Protein AF-A0AB37H131-F1 (afdb_monomer_lite)

Organism: NCBI:txid70255

Sequence (202 aa):
MSELIAALVGAVLALIGTIIGIKMQFKKQDEDREKEYHNDLVSMIDIMVFKASKVRNNQLDFNNANLSKEDTINIYQEIEGDYLALDQQLQTLIVMMSHHSDKSNSDIQKLLSSYQPLEYRYNKFKVAHKIYRQQFDEKDFDKNAIAFSKRKFDEAVHRFIYNIKDFSKERYNHDIYEPKLNALVDKEDAKKYRDYSKVYSG

Secondary structure (DSSP, 8-state):
-HHHHHHHHHHHHHHHHHHHHHHHHHHHHHHHHHHHHHHHHHHHHHHHHHHHHHHHHS---HHHHHH-HHHHHHHHHHHHHHHHHHHHHHHHHHHHHHHH-TTHHHHHHHHHHHHHHHHHHHHHHHHHHHHHHHHTTSTT--THHHHHHHHHHHHHHHHHHHHHHHHHHHHH--------PPPPPPGGGHHHHHHHHHHT--

Foldseek 3Di:
DVVVVVVVVVVVVVVVVVVVVVVVVVVVVVVVVLVVLLVVLQVLLQVLLVLLQQLQQQDDALCCLQPDLVVNVVSLVSSVVSVVVSVVSLVVSLVSLVVRDPCSVVLNVLLVVLCVLLVVLNVVLVVQNVCSNVCVPPLPDLSCSNLVSSLSNSVSSVSSSVSSQVSCCVPSVDRHDDDDHDDRHDPVVSVVVVVVSVVVVD

Radius of gyration: 28.02 Å; chains: 1; bounding box: 72×24×97 Å

Structure (mmCIF, N/CA/C/O backbone):
data_AF-A0AB37H131-F1
#
_entry.id   AF-A0AB37H131-F1
#
loop_
_atom_site.group_PDB
_atom_site.id
_atom_site.type_symbol
_atom_site.label_atom_id
_atom_site.label_alt_id
_atom_site.label_comp_id
_atom_site.label_asym_id
_atom_s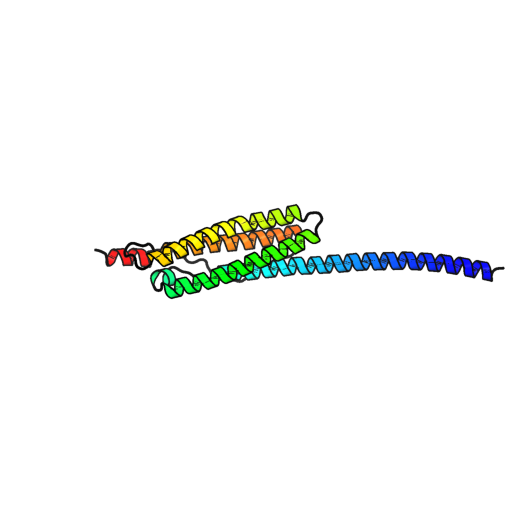ite.label_entity_id
_atom_site.label_seq_id
_atom_site.pdbx_PDB_ins_code
_atom_site.Cartn_x
_atom_site.Cartn_y
_atom_site.Cartn_z
_atom_site.occupancy
_atom_site.B_iso_or_equiv
_atom_site.auth_seq_id
_atom_site.auth_comp_id
_atom_site.auth_asym_id
_atom_site.auth_atom_id
_atom_site.pdbx_PDB_model_num
ATOM 1 N N . MET A 1 1 ? 47.476 5.866 -63.291 1.00 56.34 1 MET A N 1
ATOM 2 C CA . MET A 1 1 ? 46.080 5.364 -63.349 1.00 56.34 1 MET A CA 1
ATOM 3 C C . MET A 1 1 ? 45.704 4.471 -62.163 1.00 56.34 1 MET A C 1
ATOM 5 O O . MET A 1 1 ? 44.554 4.546 -61.756 1.00 56.34 1 MET A O 1
ATOM 9 N N . SER A 1 2 ? 46.613 3.682 -61.564 1.00 57.97 2 SER A N 1
ATOM 10 C CA . SER A 1 2 ? 46.273 2.859 -60.383 1.00 57.97 2 SER A CA 1
ATOM 11 C C . SER A 1 2 ? 46.010 3.669 -59.103 1.00 57.97 2 SER A C 1
ATOM 13 O O . SER A 1 2 ? 45.147 3.281 -58.327 1.00 57.97 2 SER A O 1
ATOM 15 N N . GLU A 1 3 ? 46.666 4.819 -58.910 1.00 55.12 3 GLU A N 1
ATOM 16 C CA . GLU A 1 3 ? 46.459 5.688 -57.734 1.00 55.12 3 GLU A CA 1
ATOM 17 C C . GLU A 1 3 ? 45.057 6.319 -57.685 1.00 55.12 3 GLU A C 1
ATOM 19 O O . GLU A 1 3 ? 44.440 6.369 -56.626 1.00 55.12 3 GLU A O 1
ATOM 24 N N . LEU A 1 4 ? 44.505 6.725 -58.837 1.00 58.81 4 LEU A N 1
ATOM 25 C CA . LEU A 1 4 ? 43.145 7.273 -58.937 1.00 58.81 4 LEU A CA 1
ATOM 26 C C . LEU A 1 4 ? 42.082 6.202 -58.629 1.00 58.81 4 LEU A C 1
ATOM 28 O O . LEU A 1 4 ? 41.102 6.473 -57.940 1.00 58.81 4 LEU A O 1
ATOM 32 N N . ILE A 1 5 ? 42.296 4.970 -59.107 1.00 58.50 5 ILE A N 1
ATOM 33 C CA . ILE A 1 5 ? 41.405 3.829 -58.852 1.00 58.50 5 ILE A CA 1
ATOM 34 C C . ILE A 1 5 ? 41.484 3.414 -57.376 1.00 58.50 5 ILE A C 1
ATOM 36 O O . ILE A 1 5 ? 40.450 3.186 -56.754 1.00 58.50 5 ILE A O 1
ATOM 40 N N . ALA A 1 6 ? 42.681 3.382 -56.785 1.00 63.25 6 ALA A N 1
ATOM 41 C CA . ALA A 1 6 ? 42.865 3.080 -55.367 1.00 63.25 6 ALA A CA 1
ATOM 42 C C . ALA A 1 6 ? 42.231 4.145 -54.454 1.00 63.25 6 ALA A C 1
ATOM 44 O O . ALA A 1 6 ? 41.584 3.791 -53.470 1.00 63.25 6 ALA A O 1
ATOM 45 N N . ALA A 1 7 ? 42.345 5.431 -54.802 1.00 62.84 7 ALA A N 1
ATOM 46 C CA . ALA A 1 7 ? 41.701 6.523 -54.072 1.00 62.84 7 ALA A CA 1
ATOM 47 C C . ALA A 1 7 ? 40.163 6.444 -54.137 1.00 62.84 7 ALA A C 1
ATOM 49 O O . ALA A 1 7 ? 39.493 6.629 -53.122 1.00 62.84 7 ALA A O 1
ATOM 50 N N . LEU A 1 8 ? 39.599 6.103 -55.302 1.00 52.19 8 LEU A N 1
ATOM 51 C CA . LEU A 1 8 ? 38.155 5.898 -55.471 1.00 52.19 8 LEU A CA 1
ATOM 52 C C . LEU A 1 8 ? 37.647 4.677 -54.688 1.00 52.19 8 LEU A C 1
ATOM 54 O O . LEU A 1 8 ? 36.622 4.764 -54.014 1.00 52.19 8 LEU A O 1
ATOM 58 N N . VAL A 1 9 ? 38.375 3.557 -54.716 1.00 64.81 9 VAL A N 1
ATOM 59 C CA . VAL A 1 9 ? 38.029 2.348 -53.947 1.00 64.81 9 VAL A CA 1
ATOM 60 C C . VAL A 1 9 ? 38.145 2.600 -52.439 1.00 64.81 9 VAL A C 1
ATOM 62 O O . VAL A 1 9 ? 37.260 2.202 -51.683 1.00 64.81 9 VAL A O 1
ATOM 65 N N . GLY A 1 10 ? 39.179 3.321 -51.997 1.00 60.88 10 GLY A N 1
ATOM 66 C CA . GLY A 1 10 ? 39.349 3.726 -50.601 1.00 60.88 10 GLY A CA 1
ATOM 67 C C . GLY A 1 10 ? 38.224 4.640 -50.105 1.00 60.88 10 GLY A C 1
ATOM 68 O O . GLY A 1 10 ? 37.707 4.427 -49.010 1.00 60.88 10 GLY A O 1
ATOM 69 N N . ALA A 1 11 ? 37.781 5.598 -50.927 1.00 60.03 11 ALA A N 1
ATOM 70 C CA . ALA A 1 11 ? 36.659 6.480 -50.603 1.00 60.03 11 ALA A CA 1
ATOM 71 C C . ALA A 1 11 ? 35.326 5.718 -50.485 1.00 60.03 11 ALA A C 1
ATOM 73 O O . ALA A 1 11 ? 34.558 5.956 -49.552 1.00 60.03 11 ALA A O 1
ATOM 74 N N . VAL A 1 12 ? 35.066 4.760 -51.382 1.00 60.53 12 VAL A N 1
ATOM 75 C CA . VAL A 1 12 ? 33.858 3.916 -51.332 1.00 60.53 12 VAL A CA 1
ATOM 76 C C . VAL A 1 12 ? 33.865 3.003 -50.100 1.00 60.53 12 VAL A C 1
ATOM 78 O O . VAL A 1 12 ? 32.855 2.910 -49.404 1.00 60.53 12 VAL A O 1
ATOM 81 N N . LEU A 1 13 ? 34.998 2.372 -49.777 1.00 61.28 13 LEU A N 1
ATOM 82 C CA . LEU A 1 13 ? 35.127 1.527 -48.583 1.00 61.28 13 LEU A CA 1
ATOM 83 C C . LEU A 1 13 ? 35.010 2.333 -47.282 1.00 61.28 13 LEU A C 1
ATOM 85 O O . LEU A 1 13 ? 34.362 1.871 -46.342 1.00 61.28 13 LEU A O 1
ATOM 89 N N . ALA A 1 14 ? 35.572 3.545 -47.237 1.00 66.25 14 ALA A N 1
ATOM 90 C CA . ALA A 1 14 ? 35.425 4.448 -46.098 1.00 66.25 14 ALA A CA 1
ATOM 91 C C . ALA A 1 14 ? 33.953 4.828 -45.872 1.00 66.25 14 ALA A C 1
ATOM 93 O O . ALA A 1 14 ? 33.465 4.709 -44.752 1.00 66.25 14 ALA A O 1
ATOM 94 N N . LEU A 1 15 ? 33.216 5.183 -46.931 1.00 61.88 15 LEU A N 1
ATOM 95 C CA . LEU A 1 15 ? 31.784 5.498 -46.848 1.00 61.88 15 LEU A CA 1
ATOM 96 C C . LEU A 1 15 ? 30.949 4.309 -46.352 1.00 61.88 15 LEU A C 1
ATOM 98 O O . LEU A 1 15 ? 30.087 4.481 -45.489 1.00 61.88 15 LEU A O 1
ATOM 102 N N . ILE A 1 16 ? 31.220 3.098 -46.848 1.00 67.38 16 ILE A N 1
ATOM 103 C CA . ILE A 1 16 ? 30.546 1.875 -46.385 1.00 67.38 16 ILE A CA 1
ATOM 104 C C . ILE A 1 16 ? 30.843 1.629 -44.899 1.00 67.38 16 ILE A C 1
ATOM 106 O O . ILE A 1 16 ? 29.918 1.379 -44.123 1.00 67.38 16 ILE A O 1
ATOM 110 N N . GLY A 1 17 ? 32.106 1.759 -44.483 1.00 64.56 17 GLY A N 1
ATOM 111 C CA . GLY A 1 17 ? 32.516 1.634 -43.083 1.00 64.56 17 GLY A CA 1
ATOM 112 C C . GLY A 1 17 ? 31.836 2.660 -42.174 1.00 64.56 17 GLY A C 1
ATOM 113 O O . GLY A 1 17 ? 31.349 2.302 -41.103 1.00 64.56 17 GLY A O 1
ATOM 114 N N . THR A 1 18 ? 31.718 3.912 -42.621 1.00 70.81 18 THR A N 1
ATOM 115 C CA . THR A 1 18 ? 31.014 4.974 -41.889 1.00 70.81 18 THR A CA 1
ATOM 116 C C . THR A 1 18 ? 29.522 4.676 -41.746 1.00 70.81 18 THR A C 1
ATOM 118 O O . THR A 1 18 ? 28.993 4.793 -40.644 1.00 70.81 18 THR A O 1
ATOM 121 N N . ILE A 1 19 ? 28.834 4.231 -42.804 1.00 69.56 19 ILE A N 1
ATOM 122 C CA . ILE A 1 19 ? 27.401 3.889 -42.734 1.00 69.56 19 ILE A CA 1
ATOM 123 C C . ILE A 1 19 ? 27.159 2.714 -41.774 1.00 69.56 19 ILE A C 1
ATOM 125 O O . ILE A 1 19 ? 26.214 2.749 -40.983 1.00 69.56 19 ILE A O 1
ATOM 129 N N . ILE A 1 20 ? 28.009 1.682 -41.814 1.00 70.88 20 ILE A N 1
ATOM 130 C CA . ILE A 1 20 ? 27.926 0.538 -40.893 1.00 70.88 20 ILE A CA 1
ATOM 131 C C . ILE A 1 20 ? 28.199 0.990 -39.454 1.00 70.88 20 ILE A C 1
ATOM 133 O O . ILE A 1 20 ? 27.430 0.647 -38.559 1.00 70.88 20 ILE A O 1
ATOM 137 N N . GLY A 1 21 ? 29.238 1.801 -39.236 1.00 68.31 21 GLY A N 1
ATOM 138 C CA . GLY A 1 21 ? 29.583 2.345 -37.922 1.00 68.31 21 GLY A CA 1
ATOM 139 C C . GLY A 1 21 ? 28.462 3.191 -37.319 1.00 68.31 21 GLY A C 1
ATOM 140 O O . GLY A 1 21 ? 28.112 2.993 -36.159 1.00 68.31 21 GLY A O 1
ATOM 141 N N . ILE A 1 22 ? 27.833 4.056 -38.119 1.00 73.81 22 ILE A N 1
ATOM 142 C CA . ILE A 1 22 ? 26.670 4.858 -37.715 1.00 73.81 22 ILE A CA 1
ATOM 143 C C . ILE A 1 22 ? 25.494 3.950 -37.329 1.00 73.81 22 ILE A C 1
ATOM 145 O O . ILE A 1 22 ? 24.898 4.132 -36.271 1.00 73.81 22 ILE A O 1
ATOM 149 N N . LYS A 1 23 ? 25.180 2.924 -38.132 1.00 71.88 23 LYS A N 1
ATOM 150 C CA . LYS A 1 23 ? 24.119 1.956 -37.797 1.00 71.88 23 LYS A CA 1
ATOM 151 C C . LYS A 1 23 ? 24.414 1.183 -36.512 1.00 71.88 23 LYS A C 1
ATOM 153 O O . LYS A 1 23 ? 23.504 0.959 -35.723 1.00 71.88 23 LYS A O 1
ATOM 158 N N . MET A 1 24 ? 25.665 0.778 -36.297 1.00 74.31 24 MET A N 1
ATOM 159 C CA . MET A 1 24 ? 26.082 0.107 -35.062 1.00 74.31 24 MET A CA 1
ATOM 160 C C . MET A 1 24 ? 25.991 1.038 -33.852 1.00 74.31 24 MET A C 1
ATOM 162 O O . MET A 1 24 ? 25.569 0.594 -32.789 1.00 74.31 24 MET A O 1
ATOM 166 N N . GLN A 1 25 ? 26.349 2.315 -34.007 1.00 69.88 25 GLN A N 1
ATOM 167 C CA . GLN A 1 25 ? 26.197 3.319 -32.955 1.00 69.88 25 GLN A CA 1
ATOM 168 C C . GLN A 1 25 ? 24.728 3.558 -32.608 1.00 69.88 25 GLN A C 1
ATOM 170 O O . GLN A 1 25 ? 24.404 3.535 -31.427 1.00 69.88 25 GLN A O 1
ATOM 175 N N . PHE A 1 26 ? 23.845 3.709 -33.601 1.00 74.50 26 PHE A N 1
ATOM 176 C CA . PHE A 1 26 ? 22.405 3.834 -33.356 1.00 74.50 26 PHE A CA 1
ATOM 177 C C . PHE A 1 26 ? 21.839 2.594 -32.669 1.00 74.50 26 PHE A C 1
ATOM 179 O O . PHE A 1 26 ? 21.202 2.716 -31.633 1.00 74.50 26 PHE A O 1
ATOM 186 N N . LYS A 1 27 ? 22.170 1.396 -33.164 1.00 79.06 27 LYS A N 1
ATOM 187 C CA . LYS A 1 27 ? 21.736 0.144 -32.536 1.00 79.06 27 LYS A CA 1
ATOM 188 C C . LYS A 1 27 ? 22.206 0.039 -31.082 1.00 79.06 27 LYS A C 1
ATOM 190 O O . LYS A 1 27 ? 21.433 -0.353 -30.220 1.00 79.06 27 LYS A O 1
ATOM 195 N N . LYS A 1 28 ? 23.462 0.400 -30.802 1.00 81.44 28 LYS A N 1
ATOM 196 C CA . LYS A 1 28 ? 23.996 0.401 -29.437 1.00 81.44 28 LYS A CA 1
ATOM 197 C C . LYS A 1 28 ? 23.291 1.435 -28.554 1.00 81.44 28 LYS A C 1
ATOM 199 O O . LYS A 1 28 ? 22.981 1.125 -27.414 1.00 81.44 28 LYS A O 1
ATOM 204 N N . GLN A 1 29 ? 23.031 2.635 -29.072 1.00 76.19 29 GLN A N 1
ATOM 205 C CA . GLN A 1 29 ? 22.281 3.662 -28.346 1.00 76.19 29 GLN A CA 1
ATOM 206 C C . GLN A 1 29 ? 20.861 3.199 -28.019 1.00 76.19 29 GLN A C 1
ATOM 208 O O . GLN A 1 29 ? 20.419 3.400 -26.894 1.00 76.19 29 GLN A O 1
ATOM 213 N N . ASP A 1 30 ? 20.177 2.549 -28.959 1.00 79.62 30 ASP A N 1
ATOM 214 C CA . ASP A 1 30 ? 18.841 1.996 -28.734 1.00 79.62 30 ASP A CA 1
ATOM 215 C C . ASP A 1 30 ? 18.874 0.879 -27.676 1.00 79.62 30 ASP A C 1
ATOM 217 O O . ASP A 1 30 ? 18.077 0.898 -26.742 1.00 79.62 30 ASP A O 1
ATOM 221 N N . GLU A 1 31 ? 19.845 -0.040 -27.750 1.00 82.88 31 GLU A N 1
ATOM 222 C CA . GLU A 1 31 ? 20.033 -1.107 -26.753 1.00 82.88 31 GLU A CA 1
ATOM 223 C C . GLU A 1 31 ? 20.361 -0.568 -25.349 1.00 82.88 31 GLU A C 1
ATOM 225 O O . GLU A 1 31 ? 19.843 -1.074 -24.351 1.00 82.88 31 GLU A O 1
ATOM 230 N N . ASP A 1 32 ? 21.237 0.434 -25.250 1.00 82.19 32 ASP A N 1
ATOM 231 C CA . ASP A 1 32 ? 21.605 1.057 -23.975 1.00 82.19 32 ASP A CA 1
ATOM 232 C C . ASP A 1 32 ? 20.394 1.794 -23.375 1.00 82.19 32 ASP A C 1
ATOM 234 O O . ASP A 1 32 ? 20.118 1.672 -22.180 1.00 82.19 32 ASP A O 1
ATOM 238 N N . ARG A 1 33 ? 19.611 2.467 -24.223 1.00 82.00 33 ARG A N 1
ATOM 239 C CA . ARG A 1 33 ? 18.384 3.168 -23.842 1.00 82.00 33 ARG A CA 1
ATOM 240 C C . ARG A 1 33 ? 17.292 2.205 -23.358 1.00 82.00 33 ARG A C 1
ATOM 242 O O . ARG A 1 33 ? 16.659 2.467 -22.339 1.00 82.00 33 ARG A O 1
ATOM 249 N N . GLU A 1 34 ? 17.084 1.076 -24.036 1.00 83.06 34 GLU A N 1
ATOM 250 C CA . GLU A 1 34 ? 16.138 0.038 -23.595 1.00 83.06 34 GLU A CA 1
ATOM 251 C C . GLU A 1 34 ? 16.517 -0.555 -22.230 1.00 83.06 34 GLU A C 1
ATOM 253 O O . GLU A 1 34 ? 15.643 -0.779 -21.388 1.00 83.06 34 GLU A O 1
ATOM 258 N N . LYS A 1 35 ? 17.813 -0.780 -21.981 1.00 84.94 35 LYS A N 1
ATOM 259 C CA . LYS A 1 35 ? 18.304 -1.269 -20.683 1.00 84.94 35 LYS A CA 1
ATOM 260 C C . LYS A 1 35 ? 18.098 -0.258 -19.565 1.00 84.94 35 LYS A C 1
ATOM 262 O O . LYS A 1 35 ? 17.688 -0.649 -18.476 1.00 84.94 35 LYS A O 1
ATOM 267 N N . GLU A 1 36 ? 18.386 1.016 -19.814 1.00 84.69 36 GLU A N 1
ATOM 268 C CA . GLU A 1 36 ? 18.166 2.085 -18.837 1.00 84.69 36 GLU A CA 1
ATOM 269 C C . GLU A 1 36 ? 16.686 2.160 -18.447 1.00 84.69 36 GLU A C 1
ATOM 271 O O . GLU A 1 36 ? 16.357 2.088 -17.265 1.00 84.69 36 GLU A O 1
ATOM 276 N N . TYR A 1 37 ? 15.782 2.129 -19.430 1.00 83.25 37 TYR A N 1
ATOM 277 C CA . TYR A 1 37 ? 14.343 2.102 -19.166 1.00 83.25 37 TYR A CA 1
ATOM 278 C C . TYR A 1 37 ? 13.881 0.875 -18.400 1.00 83.25 37 TYR A C 1
ATOM 280 O O . TYR A 1 37 ? 13.036 0.978 -17.509 1.00 83.25 37 TYR A O 1
ATOM 288 N N . HIS A 1 38 ? 14.411 -0.294 -18.750 1.00 86.94 38 HIS A N 1
ATOM 289 C CA . HIS A 1 38 ? 14.116 -1.509 -18.016 1.00 86.94 38 HIS A CA 1
ATOM 290 C C . HIS A 1 38 ? 14.500 -1.360 -16.539 1.00 86.94 38 HIS A C 1
ATOM 292 O O . HIS A 1 38 ? 13.670 -1.623 -15.670 1.00 86.94 38 HIS A O 1
ATOM 298 N N . ASN A 1 39 ? 15.716 -0.877 -16.267 1.00 87.81 39 ASN A N 1
ATOM 299 C CA . ASN A 1 39 ? 16.226 -0.665 -14.913 1.00 87.81 39 ASN A CA 1
ATOM 300 C C . ASN A 1 39 ? 15.394 0.362 -14.132 1.00 87.81 39 ASN A C 1
ATOM 302 O O . ASN A 1 39 ? 15.090 0.145 -12.957 1.00 87.81 39 ASN A O 1
ATOM 306 N N . ASP A 1 40 ? 14.980 1.448 -14.780 1.00 88.94 40 ASP A N 1
ATOM 307 C CA . ASP A 1 40 ? 14.135 2.464 -14.160 1.00 88.94 40 ASP A CA 1
ATOM 308 C C . ASP A 1 40 ? 12.757 1.907 -13.786 1.00 88.94 40 ASP A C 1
ATOM 310 O O . ASP A 1 40 ? 12.291 2.101 -12.661 1.00 88.94 40 ASP A O 1
ATOM 314 N N . LEU A 1 41 ? 12.118 1.159 -14.692 1.00 90.25 41 LEU A N 1
ATOM 315 C CA . LEU A 1 41 ? 10.806 0.556 -14.446 1.00 90.25 41 LEU A CA 1
ATOM 316 C C . LEU A 1 41 ? 10.846 -0.431 -13.278 1.00 90.25 41 LEU A C 1
ATOM 318 O O . LEU A 1 41 ? 9.992 -0.359 -12.390 1.00 90.25 41 LEU A O 1
ATOM 322 N N . VAL A 1 42 ? 11.828 -1.335 -13.247 1.00 92.75 42 VAL A N 1
ATOM 323 C CA . VAL A 1 42 ? 11.943 -2.318 -12.156 1.00 92.75 42 VAL A CA 1
ATOM 324 C C . VAL A 1 42 ? 12.280 -1.645 -10.823 1.00 92.75 42 VAL A C 1
ATOM 326 O O . VAL A 1 42 ? 11.670 -1.972 -9.805 1.00 92.75 42 VAL A O 1
ATOM 329 N N . SER A 1 43 ? 13.132 -0.614 -10.833 1.00 92.19 43 SER A N 1
ATOM 330 C CA . SER A 1 43 ? 13.429 0.213 -9.656 1.00 92.19 43 SER A CA 1
ATOM 331 C C . SER A 1 43 ? 12.178 0.925 -9.127 1.00 92.19 43 SER A C 1
ATOM 333 O O . SER A 1 43 ? 11.881 0.906 -7.930 1.00 92.19 43 SER A O 1
ATOM 335 N N . MET A 1 44 ? 11.368 1.504 -10.016 1.00 93.62 44 MET A N 1
ATOM 336 C CA . MET A 1 44 ? 10.117 2.160 -9.637 1.00 93.62 44 MET A CA 1
ATOM 337 C C . MET A 1 44 ? 9.070 1.186 -9.091 1.00 93.62 44 MET A C 1
ATOM 339 O O . MET A 1 44 ? 8.299 1.571 -8.203 1.00 93.62 44 MET A O 1
ATOM 343 N N . ILE A 1 45 ? 9.047 -0.054 -9.587 1.00 93.94 45 ILE A N 1
ATOM 344 C CA . ILE A 1 45 ? 8.222 -1.134 -9.037 1.00 93.94 45 ILE A CA 1
ATOM 345 C C . ILE A 1 45 ? 8.673 -1.471 -7.610 1.00 93.94 45 ILE A C 1
ATOM 347 O O . ILE A 1 45 ? 7.829 -1.533 -6.714 1.00 93.94 45 ILE A O 1
ATOM 351 N N . ASP A 1 46 ? 9.975 -1.601 -7.357 1.00 93.56 46 ASP A N 1
ATOM 352 C CA . ASP A 1 46 ? 10.496 -1.870 -6.010 1.00 93.56 46 ASP A CA 1
ATOM 353 C C . ASP A 1 46 ? 10.184 -0.730 -5.031 1.00 93.56 46 ASP A C 1
ATOM 355 O O . ASP A 1 46 ? 9.740 -0.971 -3.904 1.00 93.56 46 ASP A O 1
ATOM 359 N N . ILE A 1 47 ? 10.316 0.527 -5.469 1.00 94.50 47 ILE A N 1
ATOM 360 C CA . ILE A 1 47 ? 9.932 1.704 -4.673 1.00 94.50 47 ILE A CA 1
ATOM 361 C C . ILE A 1 47 ? 8.431 1.682 -4.350 1.00 94.50 47 ILE A C 1
ATOM 363 O O . ILE A 1 47 ? 8.029 2.021 -3.231 1.00 94.50 47 ILE A O 1
ATOM 367 N N . MET A 1 48 ? 7.586 1.278 -5.300 1.00 94.38 48 MET A N 1
ATOM 368 C CA . MET A 1 48 ? 6.144 1.140 -5.085 1.00 94.38 48 MET A CA 1
ATOM 369 C C . MET A 1 48 ? 5.837 0.063 -4.037 1.00 94.38 48 MET A C 1
ATOM 371 O O . MET A 1 48 ? 5.041 0.305 -3.127 1.00 94.38 48 MET A O 1
ATOM 375 N N . VAL A 1 49 ? 6.507 -1.090 -4.104 1.00 95.94 49 VAL A N 1
ATOM 376 C CA . VAL A 1 49 ? 6.376 -2.169 -3.110 1.00 95.94 49 VAL A CA 1
ATOM 377 C C . VAL A 1 49 ? 6.838 -1.702 -1.729 1.00 95.94 49 VAL A C 1
ATOM 379 O O . VAL A 1 49 ? 6.149 -1.933 -0.730 1.00 95.94 49 VAL A O 1
ATOM 382 N N . PHE A 1 50 ? 7.958 -0.983 -1.658 1.00 95.81 50 PHE A N 1
ATOM 383 C CA . PHE A 1 50 ? 8.450 -0.392 -0.418 1.00 95.81 50 PHE A CA 1
ATOM 384 C C . PHE A 1 50 ? 7.432 0.584 0.189 1.00 95.81 50 PHE A C 1
ATOM 386 O O . PHE A 1 50 ? 7.095 0.466 1.367 1.00 95.81 50 PHE A O 1
ATOM 393 N N . LYS A 1 51 ? 6.864 1.500 -0.602 1.00 95.56 51 LYS A N 1
ATOM 394 C CA . LYS A 1 51 ? 5.839 2.447 -0.125 1.00 95.56 51 LYS A CA 1
ATOM 395 C C . LYS A 1 51 ? 4.566 1.736 0.333 1.00 95.56 51 LYS A C 1
ATOM 397 O O . LYS A 1 51 ? 4.044 2.061 1.396 1.00 95.56 51 LYS A O 1
ATOM 402 N N . ALA A 1 52 ? 4.115 0.718 -0.398 1.00 95.75 52 ALA A N 1
ATOM 403 C CA . ALA A 1 52 ? 2.996 -0.120 0.026 1.00 95.75 52 ALA A CA 1
ATOM 404 C C . ALA A 1 52 ? 3.280 -0.798 1.376 1.00 95.75 52 ALA A C 1
ATOM 406 O O . ALA A 1 52 ? 2.412 -0.841 2.247 1.00 95.75 52 ALA A O 1
ATOM 407 N N . SER A 1 53 ? 4.513 -1.259 1.602 1.00 96.19 53 SER A N 1
ATOM 408 C CA . SER A 1 53 ? 4.900 -1.844 2.889 1.00 96.19 53 SER A CA 1
ATOM 409 C C . SER A 1 53 ? 4.795 -0.854 4.052 1.00 96.19 53 SER A C 1
ATOM 411 O O . SER A 1 53 ? 4.333 -1.243 5.124 1.00 96.19 53 SER A O 1
ATOM 413 N N . LYS A 1 54 ? 5.134 0.427 3.835 1.00 96.50 54 LYS A N 1
ATOM 414 C CA . LYS A 1 54 ? 4.998 1.477 4.856 1.00 96.50 54 LYS A CA 1
ATOM 415 C C . LYS A 1 54 ? 3.540 1.659 5.273 1.00 96.50 54 LYS A C 1
ATOM 417 O O . LYS A 1 54 ? 3.241 1.551 6.457 1.00 96.50 54 LYS A O 1
ATOM 422 N N . VAL A 1 55 ? 2.629 1.778 4.298 1.00 95.56 55 VAL A N 1
ATOM 423 C CA . VAL A 1 55 ? 1.174 1.865 4.539 1.00 95.56 55 VAL A CA 1
ATOM 424 C C . VAL A 1 55 ? 0.701 0.748 5.470 1.00 95.56 55 VAL A C 1
ATOM 426 O O . VAL A 1 55 ? -0.003 1.006 6.449 1.00 95.56 55 VAL A O 1
ATOM 429 N N . ARG A 1 56 ? 1.113 -0.495 5.187 1.00 92.81 56 ARG A N 1
ATOM 430 C CA . ARG A 1 56 ? 0.724 -1.666 5.982 1.00 92.81 56 ARG A CA 1
ATOM 431 C C . ARG A 1 56 ? 1.362 -1.683 7.371 1.00 92.81 56 ARG A C 1
ATOM 433 O O . ARG A 1 56 ? 0.701 -2.082 8.325 1.00 92.81 56 ARG A O 1
ATOM 440 N N . ASN A 1 57 ? 2.631 -1.300 7.484 1.00 95.12 57 ASN A N 1
ATOM 441 C CA . ASN A 1 57 ? 3.401 -1.449 8.718 1.00 95.12 57 ASN A CA 1
ATOM 442 C C . ASN A 1 57 ? 3.004 -0.457 9.822 1.00 95.12 57 ASN A C 1
ATOM 444 O O . ASN A 1 57 ? 3.345 -0.693 10.979 1.00 95.12 57 ASN A O 1
ATOM 448 N N . ASN A 1 58 ? 2.226 0.578 9.504 1.00 93.19 58 ASN A N 1
ATOM 449 C CA . ASN A 1 58 ? 1.578 1.422 10.505 1.00 93.19 58 ASN A CA 1
ATOM 450 C C . ASN A 1 58 ? 0.628 0.609 11.402 1.00 93.19 58 ASN A C 1
ATOM 452 O O . ASN A 1 58 ? -0.260 -0.105 10.912 1.00 93.19 58 ASN A O 1
ATOM 456 N N . GLN A 1 59 ? 0.785 0.751 12.718 1.00 88.50 59 GLN A N 1
ATOM 457 C CA . GLN A 1 59 ? 0.090 -0.063 13.713 1.00 88.50 59 GLN A CA 1
ATOM 458 C C . GLN A 1 59 ? -1.136 0.664 14.280 1.00 88.50 59 GLN A C 1
ATOM 460 O O . GLN A 1 59 ? -1.089 1.245 15.359 1.00 88.50 59 GLN A O 1
ATOM 465 N N . LEU A 1 60 ? -2.265 0.597 13.568 1.00 93.44 60 LEU A N 1
ATOM 466 C CA . LEU A 1 60 ? -3.580 0.943 14.124 1.00 93.44 60 LEU A CA 1
ATOM 467 C C . LEU A 1 60 ? -4.293 -0.350 14.535 1.00 93.44 60 LEU A C 1
ATOM 469 O O . LEU A 1 60 ? -4.758 -1.109 13.681 1.00 93.44 60 LEU A O 1
ATOM 473 N N . ASP A 1 61 ? -4.335 -0.605 15.840 1.00 93.44 61 ASP A N 1
ATOM 474 C CA . ASP A 1 61 ? -4.840 -1.830 16.453 1.00 93.44 61 ASP A CA 1
ATOM 475 C C . ASP A 1 61 ? -5.996 -1.546 17.425 1.00 93.44 61 ASP A C 1
ATOM 477 O O . ASP A 1 61 ? -6.446 -0.413 17.596 1.00 93.44 61 ASP A O 1
ATOM 481 N N . PHE A 1 62 ? -6.540 -2.596 18.041 1.00 94.19 62 PHE A N 1
ATOM 482 C CA . PHE A 1 62 ? -7.676 -2.447 18.949 1.00 94.19 62 PHE A CA 1
ATOM 483 C C . PHE A 1 62 ? -7.317 -1.694 20.236 1.00 94.19 62 PHE A C 1
ATOM 485 O O . PHE A 1 62 ? -8.205 -1.087 20.832 1.00 94.19 62 PHE A O 1
ATOM 492 N N . ASN A 1 63 ? -6.051 -1.684 20.667 1.00 91.75 63 ASN A N 1
ATOM 493 C CA . ASN A 1 63 ? -5.657 -0.953 21.866 1.00 91.75 63 ASN A CA 1
ATOM 494 C C . ASN A 1 63 ? -5.689 0.552 21.598 1.00 91.75 63 ASN A C 1
ATOM 496 O O . ASN A 1 63 ? -6.392 1.266 22.313 1.00 91.75 63 ASN A O 1
ATOM 500 N N . ASN A 1 64 ? -4.992 1.040 20.564 1.00 92.25 64 ASN A N 1
ATOM 501 C CA . ASN A 1 64 ? -4.996 2.481 20.283 1.00 92.25 64 ASN A CA 1
ATOM 502 C C . ASN A 1 64 ? -6.401 2.987 19.932 1.00 92.25 64 ASN A C 1
ATOM 504 O O . ASN A 1 64 ? -6.831 3.986 20.511 1.00 92.25 64 ASN A O 1
ATOM 508 N N . ALA A 1 65 ? -7.165 2.221 19.146 1.00 93.12 65 ALA A N 1
ATOM 509 C CA . ALA A 1 65 ? -8.547 2.552 18.806 1.00 93.12 65 ALA A CA 1
ATOM 510 C C . ALA A 1 65 ? -9.484 2.673 20.023 1.00 93.12 65 ALA A C 1
ATOM 512 O O . ALA A 1 65 ? -10.468 3.399 19.969 1.00 93.12 65 ALA A O 1
ATOM 513 N N . ASN A 1 66 ? -9.240 1.965 21.128 1.00 92.56 66 ASN A N 1
ATOM 514 C CA . ASN A 1 66 ? -10.122 2.043 22.300 1.00 92.56 66 ASN A CA 1
ATOM 515 C C . ASN A 1 66 ? -9.600 2.978 23.396 1.00 92.56 66 ASN A C 1
ATOM 517 O O . ASN A 1 66 ? -10.405 3.519 24.155 1.00 92.56 66 ASN A O 1
ATOM 521 N N . LEU A 1 67 ? -8.280 3.147 23.502 1.00 88.44 67 LEU A N 1
ATOM 522 C CA . LEU A 1 67 ? -7.645 3.851 24.616 1.00 88.44 67 LEU A CA 1
ATOM 523 C C . LEU A 1 67 ? -7.395 5.334 24.333 1.00 88.44 67 LEU A C 1
ATOM 525 O O . LEU A 1 67 ? -7.425 6.125 25.272 1.00 88.44 67 LEU A O 1
ATOM 529 N N . SER A 1 68 ? -7.158 5.721 23.075 1.00 91.81 68 SER A N 1
ATOM 530 C CA . SER A 1 68 ? -6.737 7.086 22.748 1.00 91.81 68 SER A CA 1
ATOM 531 C C . SER A 1 68 ? -7.261 7.553 21.392 1.00 91.81 68 SER A C 1
ATOM 533 O O . SER A 1 68 ? -6.862 7.077 20.323 1.00 91.81 68 SER A O 1
ATOM 535 N N . LYS A 1 69 ? -8.159 8.545 21.436 1.00 94.38 69 LYS A N 1
ATOM 536 C CA . LYS A 1 69 ? -8.676 9.229 20.243 1.00 94.38 69 LYS A CA 1
ATOM 537 C C . LYS A 1 69 ? -7.550 9.904 19.466 1.00 94.38 69 LYS A C 1
ATOM 539 O O . LYS A 1 69 ? -7.505 9.782 18.247 1.00 94.38 69 LYS A O 1
ATOM 544 N N . GLU A 1 70 ? -6.672 10.608 20.178 1.00 95.56 70 GLU A N 1
ATOM 545 C CA . GLU A 1 70 ? -5.579 11.391 19.602 1.00 95.56 70 GLU A CA 1
ATOM 546 C C . GLU A 1 70 ? -4.548 10.491 18.919 1.00 95.56 70 GLU A C 1
ATOM 548 O O . GLU A 1 70 ? -4.275 10.691 17.738 1.00 95.56 70 GLU A O 1
ATOM 553 N N . ASP A 1 71 ? -4.084 9.429 19.587 1.00 94.88 71 ASP A N 1
ATOM 554 C CA . ASP A 1 71 ? -3.118 8.496 18.988 1.00 94.88 71 ASP A CA 1
ATOM 555 C C . ASP A 1 71 ? -3.694 7.823 17.744 1.00 94.88 71 ASP A C 1
ATOM 557 O O . ASP A 1 71 ? -3.022 7.698 16.724 1.00 94.88 71 ASP A O 1
ATOM 561 N N . THR A 1 72 ? -4.972 7.441 17.788 1.00 96.25 72 THR A N 1
ATOM 562 C CA . THR A 1 72 ? -5.644 6.839 16.632 1.00 96.25 72 THR A CA 1
ATOM 563 C C . THR A 1 72 ? -5.722 7.803 15.445 1.00 96.25 72 THR A C 1
ATOM 565 O O . THR A 1 72 ? -5.552 7.382 14.299 1.00 96.25 72 THR A O 1
ATOM 568 N N . ILE A 1 73 ? -5.977 9.092 15.696 1.00 97.00 73 ILE A N 1
ATOM 569 C CA . ILE A 1 73 ? -6.000 10.127 14.654 1.00 97.00 73 ILE A CA 1
ATOM 570 C C . ILE A 1 73 ? -4.593 10.347 14.088 1.00 97.00 73 ILE A C 1
ATOM 572 O O . ILE A 1 73 ? -4.447 10.414 12.868 1.00 97.00 73 ILE A O 1
ATOM 576 N N . ASN A 1 74 ? -3.569 10.402 14.940 1.00 97.06 74 ASN A N 1
ATOM 577 C CA . ASN A 1 74 ? -2.181 10.580 14.513 1.00 97.06 74 ASN A CA 1
ATOM 578 C C . ASN A 1 74 ? -1.716 9.402 13.641 1.00 97.06 74 ASN A C 1
ATOM 580 O O . ASN A 1 74 ? -1.240 9.612 12.527 1.00 97.06 74 ASN A O 1
ATOM 584 N N . ILE A 1 75 ? -1.973 8.161 14.069 1.00 96.88 75 ILE A N 1
ATOM 585 C CA . ILE A 1 75 ? -1.655 6.965 13.273 1.00 96.88 75 ILE A CA 1
ATOM 586 C C . ILE A 1 75 ? -2.426 6.972 11.942 1.00 96.88 75 ILE A C 1
ATOM 588 O O . ILE A 1 75 ? -1.878 6.606 10.903 1.00 96.88 75 ILE A O 1
ATOM 592 N N . TYR A 1 76 ? -3.697 7.396 11.931 1.00 97.69 76 TYR A N 1
ATOM 593 C CA . TYR A 1 76 ? -4.442 7.544 10.676 1.00 97.69 76 TYR A CA 1
ATOM 594 C C . TYR A 1 76 ? -3.757 8.532 9.719 1.00 97.69 76 TYR A C 1
ATOM 596 O O . TYR A 1 76 ? -3.657 8.241 8.528 1.00 97.69 76 TYR A O 1
ATOM 604 N N . GLN A 1 77 ? -3.287 9.678 10.216 1.00 97.50 77 GLN A N 1
ATOM 605 C CA . GLN A 1 77 ? -2.612 10.691 9.397 1.00 97.50 77 GLN A CA 1
ATOM 606 C C . GLN A 1 77 ? -1.295 10.171 8.809 1.00 97.50 77 GLN A C 1
ATOM 608 O O . GLN A 1 77 ? -1.001 10.441 7.644 1.00 97.50 77 GLN A O 1
ATOM 613 N N . 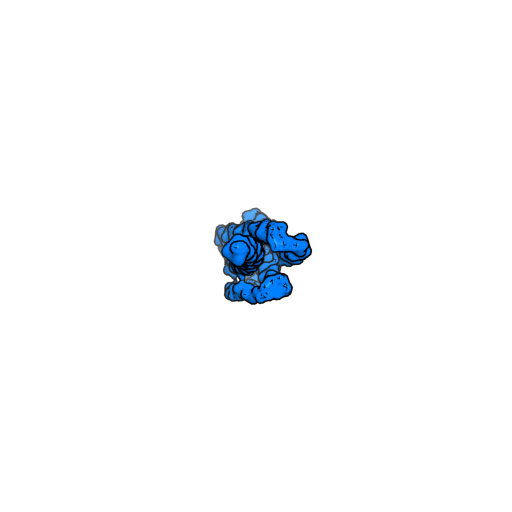GLU A 1 78 ? -0.537 9.378 9.567 1.00 97.75 78 GLU A N 1
ATOM 614 C CA . GLU A 1 78 ? 0.661 8.693 9.065 1.00 97.75 78 GLU A CA 1
ATOM 615 C C . GLU A 1 78 ? 0.313 7.715 7.933 1.00 97.75 78 GLU A C 1
ATOM 617 O O . GLU A 1 78 ? 0.929 7.747 6.864 1.00 97.75 78 GLU A O 1
ATOM 622 N N . ILE A 1 79 ? -0.739 6.907 8.119 1.00 97.81 79 ILE A N 1
ATOM 623 C CA . ILE A 1 79 ? -1.237 5.976 7.094 1.00 97.81 79 ILE A CA 1
ATOM 624 C C . ILE A 1 79 ? -1.688 6.722 5.833 1.00 97.81 79 ILE A C 1
ATOM 626 O O . ILE A 1 79 ? -1.398 6.278 4.722 1.00 97.81 79 ILE A O 1
ATOM 630 N N . GLU A 1 80 ? -2.415 7.828 5.988 1.00 97.75 80 GLU A N 1
ATOM 631 C CA . GLU A 1 80 ? -2.864 8.673 4.878 1.00 97.75 80 GLU A CA 1
ATOM 632 C C . GLU A 1 80 ? -1.671 9.257 4.114 1.00 97.75 80 GLU A C 1
ATOM 634 O O . GLU A 1 80 ? -1.632 9.158 2.887 1.00 97.75 80 GLU A O 1
ATOM 639 N N . GLY A 1 81 ? -0.664 9.778 4.817 1.00 96.75 81 GLY A N 1
ATOM 640 C CA . GLY A 1 81 ? 0.567 10.276 4.203 1.00 96.75 81 GLY A CA 1
ATOM 641 C C . GLY A 1 81 ? 1.308 9.199 3.404 1.00 96.75 81 GLY A C 1
ATOM 642 O O . GLY A 1 81 ? 1.672 9.422 2.246 1.00 96.75 81 GLY A O 1
ATOM 643 N N . ASP A 1 82 ? 1.477 8.006 3.977 1.00 97.38 82 ASP A N 1
ATOM 644 C CA . ASP A 1 82 ? 2.107 6.879 3.284 1.00 97.38 82 ASP A CA 1
ATOM 645 C C . ASP A 1 82 ? 1.286 6.406 2.072 1.00 97.38 82 ASP A C 1
ATOM 647 O O . ASP A 1 82 ? 1.856 6.066 1.030 1.00 97.38 82 ASP A O 1
ATOM 651 N N . TYR A 1 83 ? -0.046 6.406 2.174 1.00 96.8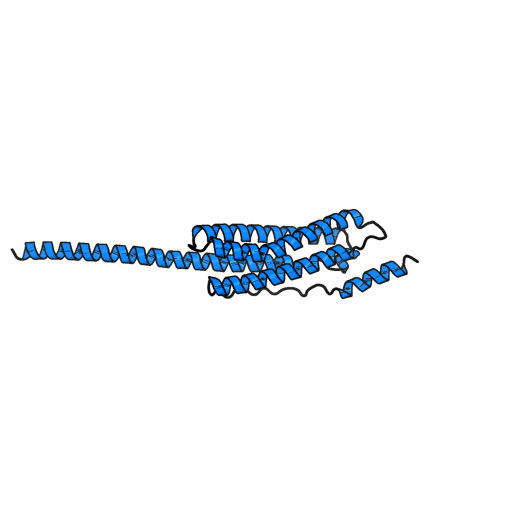1 83 TYR A N 1
ATOM 652 C CA . TYR A 1 83 ? -0.926 6.011 1.075 1.00 96.81 83 TYR A CA 1
ATOM 653 C C . TYR A 1 83 ? -0.872 7.007 -0.084 1.00 96.81 83 TYR A C 1
ATOM 655 O O . TYR A 1 83 ? -0.763 6.592 -1.237 1.00 96.81 83 TYR A O 1
ATOM 663 N N . LEU A 1 84 ? -0.894 8.310 0.199 1.00 95.44 84 LEU A N 1
ATOM 664 C CA . LEU A 1 84 ? -0.751 9.345 -0.828 1.00 95.44 84 LEU A CA 1
ATOM 665 C C . LEU A 1 84 ? 0.612 9.251 -1.523 1.00 95.44 84 LEU A C 1
ATOM 667 O O . LEU A 1 84 ? 0.701 9.378 -2.743 1.00 95.44 84 LEU A O 1
ATOM 671 N N . ALA A 1 85 ? 1.672 8.950 -0.770 1.00 95.06 85 ALA A N 1
ATOM 672 C CA . ALA A 1 85 ? 2.993 8.727 -1.341 1.00 95.06 85 ALA A CA 1
ATOM 673 C C . ALA A 1 85 ? 3.045 7.482 -2.248 1.00 95.06 85 ALA A C 1
ATOM 675 O O . ALA A 1 85 ? 3.808 7.477 -3.218 1.00 95.06 85 ALA A O 1
ATOM 676 N N . LEU A 1 86 ? 2.276 6.432 -1.933 1.00 95.19 86 LEU A N 1
ATOM 677 C CA . LEU A 1 86 ? 2.100 5.250 -2.784 1.00 95.19 86 LEU A CA 1
ATOM 678 C C . LEU A 1 86 ? 1.301 5.581 -4.053 1.00 95.19 86 LEU A C 1
ATOM 680 O O . LEU A 1 86 ? 1.721 5.194 -5.141 1.00 95.19 86 LEU A O 1
ATOM 684 N N . ASP A 1 87 ? 0.187 6.301 -3.929 1.00 92.25 87 ASP A N 1
ATOM 685 C CA . ASP A 1 87 ? -0.640 6.727 -5.065 1.00 92.25 87 ASP A CA 1
ATOM 686 C C . ASP A 1 87 ? 0.164 7.584 -6.057 1.00 92.25 87 ASP A C 1
ATOM 688 O O . ASP A 1 87 ? 0.191 7.315 -7.257 1.00 92.25 87 ASP A O 1
ATOM 692 N N . GLN A 1 88 ? 0.944 8.542 -5.555 1.00 93.69 88 GLN A N 1
ATOM 693 C CA . GLN A 1 88 ? 1.826 9.357 -6.392 1.00 93.69 88 GLN A CA 1
ATOM 694 C C . GLN A 1 88 ? 2.908 8.522 -7.104 1.00 93.69 88 GLN A C 1
ATOM 696 O O . GLN A 1 88 ? 3.247 8.786 -8.263 1.00 93.69 88 GLN A O 1
ATOM 701 N N . GLN A 1 89 ? 3.441 7.491 -6.439 1.00 94.25 89 GLN A N 1
ATOM 702 C CA . GLN A 1 89 ? 4.401 6.574 -7.059 1.00 94.25 89 GLN A CA 1
ATOM 703 C C . GLN A 1 89 ? 3.753 5.779 -8.199 1.00 94.25 89 GLN A C 1
ATOM 705 O O . GLN A 1 89 ? 4.363 5.634 -9.258 1.00 94.25 89 GLN A O 1
ATOM 710 N N . LEU A 1 90 ? 2.520 5.302 -8.006 1.00 92.19 90 LEU A N 1
ATOM 711 C CA . LEU A 1 90 ? 1.751 4.616 -9.042 1.00 92.19 90 LEU A CA 1
ATOM 712 C C . LEU A 1 90 ? 1.534 5.521 -10.261 1.00 92.19 90 LEU A C 1
ATOM 714 O O . LEU A 1 90 ? 1.771 5.091 -11.388 1.00 92.19 90 LEU A O 1
ATOM 718 N N . GLN A 1 91 ? 1.130 6.776 -10.046 1.00 89.56 91 GLN A N 1
ATOM 719 C CA . GLN A 1 91 ? 0.936 7.741 -11.132 1.00 89.56 91 GLN A CA 1
ATOM 720 C C . GLN A 1 91 ? 2.234 7.969 -11.918 1.00 89.56 91 GLN A C 1
ATOM 722 O O . GLN A 1 91 ? 2.227 7.919 -13.147 1.00 89.56 91 GLN A O 1
ATOM 727 N N . THR A 1 92 ? 3.361 8.142 -11.220 1.00 90.12 92 THR A N 1
ATOM 728 C CA . THR A 1 92 ? 4.678 8.292 -11.862 1.00 90.12 92 THR A CA 1
ATOM 729 C C . THR A 1 92 ? 5.032 7.056 -12.696 1.00 90.12 92 THR A C 1
ATOM 731 O O . THR A 1 92 ? 5.485 7.190 -13.833 1.00 90.12 92 THR A O 1
ATOM 734 N N . LEU A 1 93 ? 4.784 5.849 -12.172 1.00 90.25 93 LEU A N 1
ATOM 735 C CA . LEU A 1 93 ? 5.047 4.594 -12.884 1.00 90.25 93 LEU A CA 1
ATOM 736 C C . LEU A 1 93 ? 4.179 4.458 -14.142 1.00 90.25 93 LEU A C 1
ATOM 738 O O . LEU A 1 93 ? 4.688 4.086 -15.195 1.00 90.25 93 LEU A O 1
ATOM 742 N N . ILE A 1 94 ? 2.894 4.813 -14.066 1.00 88.62 94 ILE A N 1
ATOM 743 C CA . ILE A 1 94 ? 1.983 4.796 -15.220 1.00 88.62 94 ILE A CA 1
ATOM 744 C C . ILE A 1 94 ? 2.481 5.733 -16.325 1.00 88.62 94 ILE A C 1
ATOM 746 O O . ILE A 1 94 ? 2.508 5.334 -17.489 1.00 88.62 94 ILE A O 1
ATOM 750 N N . VAL A 1 95 ? 2.909 6.947 -15.967 1.00 87.00 95 VAL A N 1
ATOM 751 C CA . VAL A 1 95 ? 3.460 7.921 -16.924 1.00 87.00 95 VAL A CA 1
ATOM 752 C C . VAL A 1 95 ? 4.746 7.399 -17.568 1.00 87.00 95 VAL A C 1
ATOM 754 O O . VAL A 1 95 ? 4.954 7.574 -18.767 1.00 87.00 95 VAL A O 1
ATOM 757 N N . MET A 1 96 ? 5.614 6.724 -16.811 1.00 85.56 96 MET A N 1
ATOM 758 C CA . MET A 1 96 ? 6.802 6.095 -17.392 1.00 85.56 96 MET A CA 1
ATOM 759 C C . MET A 1 96 ? 6.418 4.961 -18.354 1.00 85.56 96 MET A C 1
ATOM 761 O O . MET A 1 96 ? 6.905 4.909 -19.483 1.00 85.56 96 MET A O 1
ATOM 765 N N . MET A 1 97 ? 5.492 4.087 -17.956 1.00 84.94 97 MET A N 1
ATOM 766 C CA . MET A 1 97 ? 5.028 2.979 -18.795 1.00 84.94 97 MET A CA 1
ATOM 767 C C . MET A 1 97 ? 4.366 3.460 -20.092 1.00 84.94 97 MET A C 1
ATOM 769 O O . MET A 1 97 ? 4.560 2.835 -21.136 1.00 84.94 97 MET A O 1
ATOM 773 N N . SER A 1 98 ? 3.612 4.565 -20.056 1.00 82.25 98 SER A N 1
ATOM 774 C CA . SER A 1 98 ? 2.898 5.090 -21.227 1.00 82.25 98 SER A CA 1
ATOM 775 C C . SER A 1 98 ? 3.822 5.593 -22.332 1.00 82.25 98 SER A C 1
ATOM 777 O O . SER A 1 98 ? 3.447 5.557 -23.500 1.00 82.25 98 SER A O 1
ATOM 779 N N . HIS A 1 99 ? 5.026 6.051 -21.988 1.00 75.50 99 HIS A N 1
ATOM 780 C CA . HIS A 1 99 ? 5.971 6.604 -22.960 1.00 75.50 99 HIS A CA 1
ATOM 781 C C . HIS A 1 99 ? 6.885 5.556 -23.607 1.00 75.50 99 HIS A C 1
ATOM 783 O O . HIS A 1 99 ? 7.549 5.865 -24.597 1.00 75.50 99 HIS A O 1
ATOM 789 N N . HIS A 1 100 ? 6.945 4.337 -23.059 1.00 67.50 100 HIS A N 1
ATOM 790 C CA . HIS A 1 100 ? 8.060 3.422 -23.331 1.00 67.50 100 HIS A CA 1
ATOM 791 C C . HIS A 1 100 ? 7.652 1.972 -23.616 1.00 67.50 100 HIS A C 1
ATOM 793 O O . HIS A 1 100 ? 8.514 1.102 -23.700 1.00 67.50 100 HIS A O 1
ATOM 799 N N . SER A 1 101 ? 6.358 1.681 -23.788 1.00 66.38 101 SER A N 1
ATOM 800 C CA . SER A 1 101 ? 5.915 0.330 -24.142 1.00 66.38 101 SER A CA 1
ATOM 801 C C . SER A 1 101 ? 4.843 0.314 -25.227 1.00 66.38 101 SER A C 1
ATOM 803 O O . SER A 1 101 ? 3.774 0.903 -25.066 1.00 66.38 101 SER A O 1
ATOM 805 N N . ASP A 1 102 ? 5.072 -0.474 -26.280 1.00 66.75 102 ASP A N 1
ATOM 806 C CA . ASP A 1 102 ? 4.085 -0.746 -27.338 1.00 66.75 102 ASP A CA 1
ATOM 807 C C . ASP A 1 102 ? 2.820 -1.446 -26.803 1.00 66.75 102 ASP A C 1
ATOM 809 O O . ASP A 1 102 ? 1.754 -1.387 -27.415 1.00 66.75 102 ASP A O 1
ATOM 813 N N . LYS A 1 103 ? 2.920 -2.099 -25.633 1.00 70.50 103 LYS A N 1
ATOM 814 C CA . LYS A 1 103 ? 1.803 -2.734 -24.904 1.00 70.50 103 LYS A CA 1
ATOM 815 C C . LYS A 1 103 ? 1.424 -1.987 -23.619 1.00 70.50 103 LYS A C 1
ATOM 817 O O . LYS A 1 103 ? 0.710 -2.532 -22.775 1.00 70.50 103 LYS A O 1
ATOM 822 N N . SER A 1 104 ? 1.867 -0.736 -23.486 1.00 76.31 104 SER A N 1
ATOM 823 C CA . SER A 1 104 ? 1.668 0.112 -22.302 1.00 76.31 104 SER A CA 1
ATOM 824 C C . SER A 1 104 ? 0.235 0.082 -21.785 1.00 76.31 104 SER A C 1
ATOM 826 O O . SER A 1 104 ? 0.022 -0.137 -20.599 1.00 76.31 104 SER A O 1
ATOM 828 N N . ASN A 1 105 ? -0.758 0.196 -22.668 1.00 81.25 105 ASN A N 1
ATOM 829 C CA . ASN A 1 105 ? -2.167 0.192 -22.275 1.00 81.25 105 ASN A CA 1
ATOM 830 C C . ASN A 1 105 ? -2.595 -1.082 -21.532 1.00 81.25 105 ASN A C 1
ATOM 832 O O . ASN A 1 105 ? -3.277 -0.982 -20.514 1.00 81.25 105 ASN A O 1
ATOM 836 N N . SER A 1 106 ? -2.204 -2.274 -21.997 1.00 87.62 106 SER A N 1
ATOM 837 C CA . SER A 1 106 ? -2.581 -3.519 -21.311 1.00 87.62 106 SER A CA 1
ATOM 838 C C . SER A 1 106 ? -1.859 -3.676 -19.977 1.00 87.62 106 SER A C 1
ATOM 840 O O . SER A 1 106 ? -2.451 -4.144 -19.006 1.00 87.62 106 SER A O 1
ATOM 842 N N . ASP A 1 107 ? -0.597 -3.254 -19.909 1.00 87.38 107 ASP A N 1
ATOM 843 C CA . ASP A 1 107 ? 0.198 -3.352 -18.686 1.00 87.38 107 ASP A CA 1
ATOM 844 C C . ASP A 1 107 ? -0.298 -2.356 -17.625 1.00 87.38 107 ASP A C 1
ATOM 846 O O . ASP A 1 107 ? -0.469 -2.720 -16.461 1.00 87.38 107 ASP A O 1
ATOM 850 N N . ILE A 1 108 ? -0.629 -1.129 -18.039 1.00 89.00 108 ILE A N 1
ATOM 851 C CA . ILE A 1 108 ? -1.258 -0.106 -17.194 1.00 89.00 108 ILE A CA 1
ATOM 852 C C . ILE A 1 108 ? -2.615 -0.601 -16.683 1.00 89.00 108 ILE A C 1
ATOM 854 O O . ILE A 1 108 ? -2.903 -0.473 -15.496 1.00 89.00 108 ILE A O 1
ATOM 858 N N . GLN A 1 109 ? -3.444 -1.214 -17.535 1.00 88.69 109 GLN A N 1
ATOM 859 C CA . GLN A 1 109 ? -4.735 -1.766 -17.108 1.00 88.69 109 GLN A CA 1
ATOM 860 C C . GLN A 1 109 ? -4.581 -2.876 -16.065 1.00 88.69 109 GLN A C 1
ATOM 862 O O . GLN A 1 109 ? -5.330 -2.891 -15.086 1.00 88.69 109 GLN A O 1
ATOM 867 N N . LYS A 1 110 ? -3.609 -3.783 -16.229 1.00 90.94 110 LYS A N 1
ATOM 868 C CA . LYS A 1 110 ? -3.305 -4.821 -15.227 1.00 90.94 110 LYS A CA 1
ATOM 869 C C . LYS A 1 110 ? -2.877 -4.207 -13.891 1.00 90.94 110 LYS A C 1
ATOM 871 O O . LYS A 1 110 ? -3.359 -4.625 -12.834 1.00 90.94 110 LYS A O 1
ATOM 876 N N . LEU A 1 111 ? -2.013 -3.194 -13.939 1.00 90.69 111 LEU A N 1
ATOM 877 C CA . LEU A 1 111 ? -1.538 -2.479 -12.758 1.00 90.69 111 LEU A CA 1
ATOM 878 C C . LEU A 1 111 ? -2.688 -1.758 -12.030 1.00 90.69 111 LEU A C 1
ATOM 880 O O . LEU A 1 111 ? -2.881 -1.955 -10.830 1.00 90.69 111 LEU A O 1
ATOM 884 N N . LEU A 1 112 ? -3.513 -1.004 -12.761 1.00 90.06 112 LEU A N 1
ATOM 885 C CA . LEU A 1 112 ? -4.692 -0.317 -12.222 1.00 90.06 112 LEU A CA 1
ATOM 886 C C . LEU A 1 112 ? -5.721 -1.295 -11.644 1.00 90.06 112 LEU A C 1
ATOM 888 O O . LEU A 1 112 ? -6.248 -1.063 -10.557 1.00 90.06 112 LEU A O 1
ATOM 892 N N . SER A 1 113 ? -5.960 -2.422 -12.318 1.00 91.81 113 SER A N 1
ATOM 893 C CA . SER A 1 113 ? -6.866 -3.475 -11.830 1.00 91.81 113 SER A CA 1
ATOM 894 C C . SER A 1 113 ? -6.377 -4.089 -10.517 1.00 91.81 113 SER A C 1
ATOM 896 O O . SER A 1 113 ? -7.181 -4.463 -9.664 1.00 91.81 113 SER A O 1
ATOM 898 N N . SER A 1 114 ? -5.058 -4.160 -10.324 1.00 91.62 114 SER A N 1
ATOM 899 C CA . SER A 1 114 ? -4.451 -4.617 -9.070 1.00 91.62 114 SER A CA 1
ATOM 900 C C . SER A 1 114 ? -4.567 -3.573 -7.956 1.00 91.62 114 SER A C 1
ATOM 902 O O . SER A 1 114 ? -4.710 -3.938 -6.788 1.00 91.62 114 SER A O 1
ATOM 904 N N . TYR A 1 115 ? -4.538 -2.285 -8.308 1.00 92.31 115 TYR A N 1
ATOM 905 C CA . TYR A 1 115 ? -4.634 -1.164 -7.373 1.00 92.31 115 TYR A CA 1
ATOM 906 C C . TYR A 1 115 ? -6.073 -0.847 -6.931 1.00 92.31 115 TYR A C 1
ATOM 908 O O . TYR A 1 115 ? -6.309 -0.514 -5.771 1.00 92.31 115 TYR A O 1
ATOM 916 N N . GLN A 1 116 ? -7.070 -1.002 -7.801 1.00 91.69 116 GLN A N 1
ATOM 917 C CA . GLN A 1 116 ? -8.460 -0.627 -7.513 1.00 91.69 116 GLN A CA 1
ATOM 918 C C . GLN A 1 116 ? -9.042 -1.265 -6.223 1.00 91.69 116 GLN A C 1
ATOM 920 O O . GLN A 1 116 ? -9.700 -0.564 -5.445 1.00 91.69 116 GLN A O 1
ATOM 925 N N . PRO A 1 117 ? -8.796 -2.556 -5.901 1.00 95.88 117 PRO A N 1
ATOM 926 C CA . PRO A 1 117 ? -9.228 -3.134 -4.626 1.00 95.88 117 PRO A CA 1
ATOM 927 C C . PRO A 1 117 ? -8.567 -2.491 -3.400 1.00 95.88 117 PRO A C 1
ATOM 929 O O . PRO A 1 117 ? -9.187 -2.436 -2.331 1.00 95.88 117 PRO A O 1
ATOM 932 N N . LEU A 1 118 ? -7.321 -2.025 -3.536 1.00 95.50 118 LEU A N 1
ATOM 933 C CA . LEU A 1 118 ? -6.595 -1.312 -2.489 1.00 95.50 118 LEU A CA 1
ATOM 934 C C . LEU A 1 118 ? -7.232 0.060 -2.240 1.00 95.50 118 LEU A C 1
ATOM 936 O O . LEU A 1 118 ? -7.592 0.357 -1.098 1.00 95.50 118 LEU A O 1
ATOM 940 N N . GLU A 1 119 ? -7.466 0.837 -3.298 1.00 94.50 119 GLU A N 1
ATOM 941 C CA . GLU A 1 119 ? -8.131 2.145 -3.223 1.00 94.50 119 GLU A CA 1
ATOM 942 C C . GLU A 1 119 ? -9.529 2.039 -2.596 1.00 94.50 119 GLU A C 1
ATOM 944 O O . GLU A 1 119 ? -9.901 2.810 -1.704 1.00 94.50 119 GLU A O 1
ATOM 949 N N . TYR A 1 120 ? -10.308 1.033 -2.999 1.00 96.56 120 TYR A N 1
ATOM 950 C CA . TYR A 1 120 ? -11.622 0.779 -2.414 1.00 96.56 120 TYR A CA 1
ATOM 951 C C . TYR A 1 120 ? -11.547 0.592 -0.891 1.00 96.56 120 TYR A C 1
ATOM 953 O O . TYR A 1 120 ? -12.364 1.142 -0.142 1.00 96.56 120 TYR A O 1
ATOM 961 N N . ARG A 1 121 ? -10.563 -0.174 -0.405 1.00 97.81 121 ARG A N 1
ATOM 962 C CA . ARG A 1 121 ? -10.381 -0.418 1.032 1.00 97.81 121 ARG A CA 1
ATOM 963 C C . ARG A 1 121 ? -9.860 0.811 1.767 1.00 97.81 121 ARG A C 1
ATOM 965 O O . ARG A 1 121 ? -10.353 1.069 2.866 1.00 97.81 121 ARG A O 1
ATOM 972 N N . TYR A 1 122 ? -8.975 1.592 1.152 1.00 97.81 122 TYR A N 1
ATOM 973 C CA . TYR A 1 122 ? -8.549 2.884 1.687 1.00 97.81 122 TYR A CA 1
ATOM 974 C C . TYR A 1 122 ? -9.740 3.828 1.886 1.00 97.81 122 TYR A C 1
ATOM 976 O O . TYR A 1 122 ? -9.946 4.367 2.971 1.00 97.81 122 TYR A O 1
ATOM 984 N N . ASN A 1 123 ? -10.610 3.957 0.882 1.00 95.62 123 ASN A N 1
ATOM 985 C CA . ASN A 1 123 ? -11.788 4.818 0.975 1.00 95.62 123 ASN A CA 1
ATOM 986 C C . ASN A 1 123 ? -12.757 4.380 2.086 1.00 95.62 123 ASN A C 1
ATOM 988 O O . ASN A 1 123 ? -13.317 5.226 2.786 1.00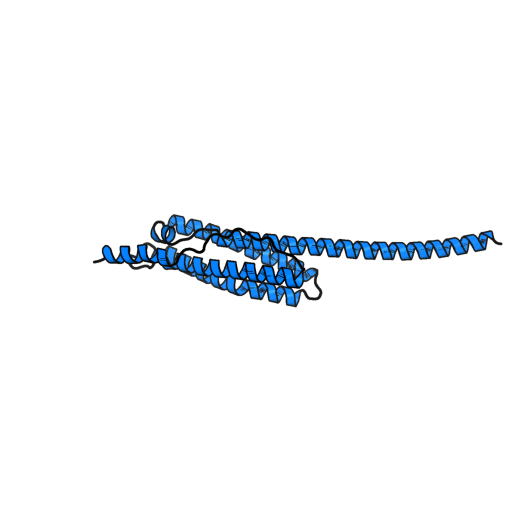 95.62 123 ASN A O 1
ATOM 992 N N . LYS A 1 124 ? -12.931 3.070 2.305 1.00 97.38 124 LYS A N 1
ATOM 993 C CA . LYS A 1 124 ? -13.706 2.557 3.450 1.00 97.38 124 LYS A CA 1
ATOM 994 C C . LYS A 1 124 ? -13.035 2.876 4.789 1.00 97.38 124 LYS A C 1
ATOM 996 O O . LYS A 1 124 ? -13.732 3.256 5.726 1.00 97.38 124 LYS A O 1
ATOM 1001 N N . PHE A 1 125 ? -11.709 2.780 4.863 1.00 97.94 125 PHE A N 1
ATOM 1002 C CA . PHE A 1 125 ? -10.938 3.152 6.048 1.00 97.94 125 PHE A CA 1
ATOM 1003 C C . PHE A 1 125 ? -11.036 4.648 6.371 1.00 97.94 125 PHE A C 1
ATOM 1005 O O . PHE A 1 125 ? -11.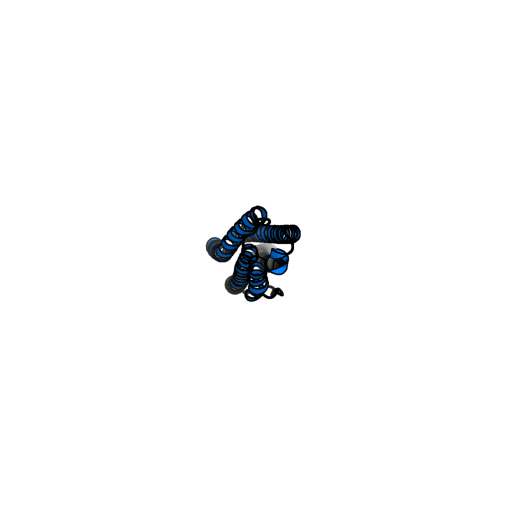335 4.999 7.511 1.00 97.94 125 PHE A O 1
ATOM 1012 N N . LYS A 1 126 ? -10.942 5.522 5.366 1.00 97.69 126 LYS A N 1
ATOM 1013 C CA . LYS A 1 126 ? -11.187 6.968 5.497 1.00 97.69 126 LYS A CA 1
ATOM 1014 C C . LYS A 1 126 ? -12.571 7.281 6.076 1.00 97.69 126 LYS A C 1
ATOM 1016 O O . LYS A 1 126 ? -12.705 8.126 6.959 1.00 97.69 126 LYS A O 1
ATOM 1021 N N . VAL A 1 127 ? -13.611 6.581 5.614 1.00 97.38 127 VAL A N 1
ATOM 1022 C CA . VAL A 1 127 ? -14.971 6.723 6.167 1.00 97.38 127 VAL A CA 1
ATOM 1023 C C . VAL A 1 127 ? -15.030 6.252 7.621 1.00 97.38 127 VAL A C 1
ATOM 1025 O O . VAL A 1 127 ? -15.593 6.958 8.455 1.00 97.38 127 VAL A O 1
ATOM 1028 N N . ALA A 1 128 ? -14.425 5.105 7.944 1.00 96.88 128 ALA A N 1
ATOM 1029 C CA . ALA A 1 128 ? -14.373 4.596 9.314 1.00 96.88 128 ALA A CA 1
ATOM 1030 C C . ALA A 1 128 ? -13.670 5.579 10.265 1.00 96.88 128 ALA A C 1
ATOM 1032 O O . ALA A 1 128 ? -14.178 5.837 11.352 1.00 96.88 128 ALA A O 1
ATOM 1033 N N . HIS A 1 129 ? -12.566 6.193 9.833 1.00 97.75 129 HIS A N 1
ATOM 1034 C CA . HIS A 1 129 ? -11.885 7.248 10.583 1.00 97.75 129 HIS A CA 1
ATOM 1035 C C . HIS A 1 129 ? -12.770 8.480 10.809 1.00 97.75 129 HIS A C 1
ATOM 1037 O O . HIS A 1 129 ? -12.832 8.993 11.926 1.00 97.75 129 HIS A O 1
ATOM 1043 N N . LYS A 1 130 ? -13.505 8.940 9.787 1.00 97.00 130 LYS A N 1
ATOM 1044 C CA . LYS A 1 130 ? -14.427 10.076 9.938 1.00 97.00 130 LYS A CA 1
ATOM 1045 C C . LYS A 1 130 ? -15.491 9.803 11.003 1.00 97.00 130 LYS A C 1
ATOM 1047 O O . LYS A 1 130 ? -15.720 10.662 11.850 1.00 97.00 130 LYS A O 1
ATOM 1052 N N . ILE A 1 131 ? -16.106 8.620 10.965 1.00 96.06 131 ILE A N 1
ATOM 1053 C CA . ILE A 1 131 ? -17.106 8.199 11.957 1.00 96.06 131 ILE A CA 1
ATOM 1054 C C . ILE A 1 131 ? -16.459 8.126 13.343 1.00 96.06 131 ILE A C 1
ATOM 1056 O O . ILE A 1 131 ? -16.965 8.728 14.282 1.00 96.06 131 ILE A O 1
ATOM 1060 N N . TYR A 1 132 ? -15.297 7.477 13.451 1.00 96.62 132 TYR A N 1
ATOM 1061 C CA . TYR A 1 132 ? -14.546 7.361 14.699 1.00 96.62 132 TYR A CA 1
ATOM 1062 C C . TYR A 1 132 ? -14.252 8.722 15.334 1.00 96.62 132 TYR A C 1
ATOM 1064 O O . TYR A 1 132 ? -14.560 8.942 16.500 1.00 96.62 132 TYR A O 1
ATOM 1072 N N . ARG A 1 133 ? -13.730 9.680 14.563 1.00 95.94 133 ARG A N 1
ATOM 1073 C CA . ARG A 1 133 ? -13.430 11.031 15.057 1.00 95.94 133 ARG A CA 1
ATOM 1074 C C . ARG A 1 133 ? -14.670 11.741 15.612 1.00 95.94 133 ARG A C 1
ATOM 1076 O O . ARG A 1 133 ? -14.548 12.499 16.576 1.00 95.94 133 ARG A O 1
ATOM 1083 N N . GLN A 1 134 ? -15.827 11.521 14.991 1.00 95.12 134 GLN A N 1
ATOM 1084 C CA . GLN A 1 134 ? -17.094 12.151 15.363 1.00 95.12 134 GLN A CA 1
ATOM 1085 C C . GLN A 1 134 ? -17.745 11.488 16.581 1.00 95.12 134 GLN A C 1
ATOM 1087 O O . GLN A 1 134 ? -18.248 12.199 17.441 1.00 95.12 134 GLN A O 1
ATOM 1092 N N . GLN A 1 135 ? -17.701 10.157 16.658 1.00 94.31 135 GLN A N 1
ATOM 1093 C CA . GLN A 1 135 ? -18.484 9.366 17.613 1.00 94.31 135 GLN A CA 1
ATOM 1094 C C . GLN A 1 135 ? -17.653 8.758 18.750 1.00 94.31 135 GLN A C 1
ATOM 1096 O O . GLN A 1 135 ? -18.206 8.069 19.595 1.00 94.31 135 GLN A O 1
ATOM 1101 N N . PHE A 1 136 ? -16.336 8.997 18.809 1.00 92.38 136 PHE A N 1
ATOM 1102 C CA . PHE A 1 136 ? -15.455 8.393 19.822 1.00 92.38 136 PHE A CA 1
ATOM 1103 C C . PHE A 1 136 ? -15.970 8.533 21.265 1.00 92.38 136 PHE A C 1
ATOM 1105 O O . PHE A 1 136 ? -15.824 7.611 22.068 1.00 92.38 136 PHE A O 1
ATOM 1112 N N . ASP A 1 137 ? -16.547 9.691 21.583 1.00 91.31 137 ASP A N 1
ATOM 1113 C CA . ASP A 1 137 ? -17.005 10.046 22.927 1.00 91.31 137 ASP A CA 1
ATOM 1114 C C . ASP A 1 137 ? -18.427 9.522 23.228 1.00 91.31 137 ASP A C 1
ATOM 1116 O O . ASP A 1 137 ? -18.912 9.644 24.353 1.00 91.31 137 ASP A O 1
ATOM 1120 N N . GLU A 1 138 ? -19.103 8.912 22.247 1.00 91.19 138 GLU A N 1
ATOM 1121 C CA . GLU A 1 138 ? -20.414 8.288 22.432 1.00 91.19 138 GLU A CA 1
ATOM 1122 C C . GLU A 1 138 ? -20.279 6.955 23.187 1.00 91.19 138 GLU A C 1
ATOM 1124 O O . GLU A 1 138 ? -19.433 6.114 22.875 1.00 91.19 138 GLU A O 1
ATOM 1129 N N . LYS A 1 139 ? -21.143 6.746 24.189 1.00 82.62 139 LYS A N 1
ATOM 1130 C CA . LYS A 1 139 ? -21.067 5.602 25.114 1.00 82.62 139 LYS A CA 1
ATOM 1131 C C . LYS A 1 139 ? -21.183 4.241 24.410 1.00 82.62 139 LYS A C 1
ATOM 1133 O O . LYS A 1 139 ? -20.472 3.311 24.780 1.00 82.62 139 LYS A O 1
ATOM 1138 N N . ASP A 1 140 ? -22.037 4.150 23.392 1.00 85.69 140 ASP A N 1
ATOM 1139 C CA . ASP A 1 140 ? -22.365 2.895 22.698 1.00 85.69 140 ASP A CA 1
ATOM 1140 C C . ASP A 1 140 ? -21.634 2.730 21.352 1.00 85.69 140 ASP A C 1
ATOM 1142 O O . ASP A 1 140 ? -21.918 1.806 20.586 1.00 85.69 140 ASP A O 1
ATOM 1146 N N . PHE A 1 141 ? -20.688 3.618 21.036 1.00 90.31 141 PHE A N 1
ATOM 1147 C CA . PHE A 1 141 ? -19.957 3.565 19.776 1.00 90.31 141 PHE A CA 1
ATOM 1148 C C . PHE A 1 141 ? -18.912 2.434 19.762 1.00 90.31 141 PHE A C 1
ATOM 1150 O O . PHE A 1 141 ? -18.035 2.354 20.626 1.00 90.31 141 PHE A O 1
ATOM 1157 N N . ASP A 1 142 ? -18.962 1.568 18.738 1.00 90.00 142 ASP A N 1
ATOM 1158 C CA . ASP A 1 142 ? -17.970 0.501 18.548 1.00 90.00 142 ASP A CA 1
ATOM 1159 C C . ASP A 1 142 ? -16.652 1.058 17.995 1.00 90.00 142 ASP A C 1
ATOM 1161 O O . ASP A 1 142 ? -16.381 1.056 16.789 1.00 90.00 142 ASP A O 1
ATOM 1165 N N . LYS A 1 143 ? -15.785 1.469 18.917 1.00 93.19 143 LYS A N 1
ATOM 1166 C CA . LYS A 1 143 ? -14.416 1.919 18.642 1.00 93.19 143 LYS A CA 1
ATOM 1167 C C . LYS A 1 143 ? -13.574 0.882 17.894 1.00 93.19 143 LYS A C 1
ATOM 1169 O O . LYS A 1 143 ? -12.659 1.259 17.171 1.00 93.19 143 LYS A O 1
ATOM 1174 N N . ASN A 1 144 ? -13.900 -0.413 17.955 1.00 93.88 144 ASN A N 1
ATOM 1175 C CA . ASN A 1 144 ? -13.157 -1.442 17.216 1.00 93.88 144 ASN A CA 1
ATOM 1176 C C . ASN A 1 144 ? -13.341 -1.334 15.694 1.00 93.88 144 ASN A C 1
ATOM 1178 O O . ASN A 1 144 ? -12.544 -1.895 14.936 1.00 93.88 144 ASN A O 1
ATOM 1182 N N . ALA A 1 145 ? -14.380 -0.638 15.222 1.00 94.00 145 ALA A N 1
ATOM 1183 C CA . ALA A 1 145 ? -14.707 -0.550 13.802 1.00 94.00 145 ALA A CA 1
ATOM 1184 C C . ALA A 1 145 ? -13.558 0.032 12.957 1.00 94.00 145 ALA A C 1
ATOM 1186 O O . ALA A 1 145 ? -13.310 -0.455 11.848 1.00 94.00 145 ALA A O 1
ATOM 1187 N N . ILE A 1 146 ? -12.819 1.022 13.476 1.00 96.56 146 ILE A N 1
ATOM 1188 C CA . ILE A 1 146 ? -11.679 1.619 12.762 1.00 96.56 146 ILE A CA 1
ATOM 1189 C C . ILE A 1 146 ? -10.514 0.629 12.621 1.00 96.56 146 ILE A C 1
ATOM 1191 O O . ILE A 1 146 ? -9.987 0.473 11.517 1.00 96.56 146 ILE A O 1
ATOM 1195 N N . ALA A 1 147 ? -10.193 -0.124 13.676 1.00 96.31 147 ALA A N 1
ATOM 1196 C CA . ALA A 1 147 ? -9.164 -1.164 13.655 1.00 96.31 147 ALA A CA 1
ATOM 1197 C C . ALA A 1 147 ? -9.544 -2.318 12.712 1.00 96.31 147 ALA A C 1
ATOM 1199 O O . ALA A 1 147 ? -8.735 -2.749 11.888 1.00 96.31 147 ALA A O 1
ATOM 1200 N N . PHE A 1 148 ? -10.809 -2.757 12.714 1.00 96.81 148 PHE A N 1
ATOM 1201 C CA . PHE A 1 148 ? -11.297 -3.730 11.729 1.00 96.81 148 PHE A CA 1
ATOM 1202 C C . PHE A 1 148 ? -11.189 -3.219 10.291 1.00 96.81 148 PHE A C 1
ATOM 1204 O O . PHE A 1 148 ? -10.886 -3.994 9.376 1.00 96.81 148 PHE A O 1
ATOM 1211 N N . SER A 1 149 ? -11.451 -1.930 10.069 1.00 97.19 149 SER A N 1
ATOM 1212 C CA . SER A 1 149 ? -11.316 -1.332 8.746 1.00 97.19 149 SER A CA 1
ATOM 1213 C C . SER A 1 149 ? -9.854 -1.252 8.306 1.00 97.19 149 SER A C 1
ATOM 1215 O O . SER A 1 149 ? -9.568 -1.628 7.167 1.00 97.19 149 SER A O 1
ATOM 1217 N N . LYS A 1 150 ? -8.931 -0.849 9.192 1.00 97.25 150 LYS A N 1
ATOM 1218 C CA . LYS A 1 150 ? -7.483 -0.895 8.926 1.00 97.25 150 LYS A CA 1
ATOM 1219 C C . LYS A 1 150 ? -7.035 -2.313 8.596 1.00 97.25 150 LYS A C 1
ATOM 1221 O O . LYS A 1 150 ? -6.395 -2.527 7.575 1.00 97.25 150 LYS A O 1
ATOM 1226 N N . ARG A 1 151 ? -7.459 -3.307 9.374 1.00 96.88 151 ARG A N 1
ATOM 1227 C CA . ARG A 1 151 ? -7.093 -4.708 9.139 1.00 96.88 151 ARG A CA 1
ATOM 1228 C C . ARG A 1 151 ? -7.498 -5.195 7.738 1.00 96.88 151 ARG A C 1
ATOM 1230 O O . ARG A 1 151 ? -6.734 -5.889 7.075 1.00 96.88 151 ARG A O 1
ATOM 1237 N N . LYS A 1 152 ? -8.693 -4.827 7.255 1.00 97.44 152 LYS A N 1
ATOM 1238 C CA . LYS A 1 152 ? -9.150 -5.138 5.880 1.00 97.44 152 LYS A CA 1
ATOM 1239 C C . LYS A 1 152 ? -8.368 -4.374 4.809 1.00 97.44 152 LYS A C 1
ATOM 1241 O O . LYS A 1 152 ? -8.245 -4.860 3.684 1.00 97.44 152 LYS A O 1
ATOM 1246 N N . PHE A 1 153 ? -7.898 -3.174 5.135 1.00 97.88 153 PHE A N 1
ATOM 1247 C CA . PHE A 1 153 ? -7.017 -2.391 4.278 1.00 97.88 153 PHE A CA 1
ATOM 1248 C C . PHE A 1 153 ? -5.628 -3.036 4.179 1.00 97.88 153 PHE A C 1
ATOM 1250 O O . PHE A 1 153 ? -5.150 -3.233 3.067 1.00 97.88 153 PHE A O 1
ATOM 1257 N N . ASP A 1 154 ? -5.062 -3.528 5.280 1.00 97.31 154 ASP A N 1
ATOM 1258 C CA . ASP A 1 154 ? -3.775 -4.243 5.293 1.00 97.31 154 ASP A CA 1
ATOM 1259 C C . ASP A 1 154 ? -3.786 -5.532 4.472 1.00 97.31 154 ASP A C 1
ATOM 1261 O O . ASP A 1 154 ? -2.834 -5.826 3.749 1.00 97.31 154 ASP A O 1
ATOM 1265 N N . GLU A 1 155 ? -4.886 -6.286 4.519 1.00 97.12 155 GLU A N 1
ATOM 1266 C CA . GLU A 1 155 ? -5.085 -7.431 3.624 1.00 97.12 155 GLU A CA 1
ATOM 1267 C C . GLU A 1 155 ? -5.085 -7.018 2.147 1.00 97.12 155 GLU A C 1
ATOM 1269 O O . GLU A 1 155 ? -4.622 -7.766 1.287 1.00 97.12 155 GLU A O 1
ATOM 1274 N N . ALA A 1 156 ? -5.635 -5.844 1.833 1.00 97.38 156 ALA A N 1
ATOM 1275 C CA . ALA A 1 156 ? -5.651 -5.311 0.476 1.00 97.38 156 ALA A CA 1
ATOM 1276 C C . ALA A 1 156 ? -4.252 -4.890 0.029 1.00 97.38 156 ALA A C 1
ATOM 1278 O O . ALA A 1 156 ? -3.865 -5.221 -1.086 1.00 97.38 156 ALA A O 1
ATOM 1279 N N . VAL A 1 157 ? -3.481 -4.247 0.911 1.00 97.12 157 VAL A N 1
ATOM 1280 C CA . VAL A 1 157 ? -2.075 -3.902 0.661 1.00 97.12 157 VAL A CA 1
ATOM 1281 C C . VAL A 1 157 ? -1.246 -5.163 0.420 1.00 97.12 157 VAL A C 1
ATOM 1283 O O . VAL A 1 157 ? -0.464 -5.216 -0.524 1.00 97.12 157 VAL A O 1
ATOM 1286 N N . HIS A 1 158 ? -1.441 -6.210 1.225 1.00 96.25 158 HIS A N 1
ATOM 1287 C CA . HIS A 1 158 ? -0.746 -7.482 1.033 1.00 96.25 158 HIS A CA 1
ATOM 1288 C C . HIS A 1 158 ? -1.067 -8.121 -0.325 1.00 96.25 158 HIS A C 1
ATOM 1290 O O . HIS A 1 158 ? -0.148 -8.508 -1.044 1.00 96.25 158 HIS A O 1
ATOM 1296 N N . ARG A 1 159 ? -2.354 -8.183 -0.700 1.00 96.88 159 ARG A N 1
ATOM 1297 C CA . ARG A 1 159 ? -2.769 -8.670 -2.026 1.00 96.88 159 ARG A CA 1
ATOM 1298 C C . ARG A 1 159 ? -2.202 -7.814 -3.154 1.00 96.88 159 ARG A C 1
ATOM 1300 O O . ARG A 1 159 ? -1.780 -8.361 -4.161 1.00 96.88 159 ARG A O 1
ATOM 1307 N N . PHE A 1 160 ? -2.161 -6.495 -2.980 1.00 96.38 160 PHE A N 1
ATOM 1308 C CA . PHE A 1 160 ? -1.555 -5.595 -3.953 1.00 96.38 160 PHE A CA 1
ATOM 1309 C C . PHE A 1 160 ? -0.073 -5.924 -4.165 1.00 96.38 160 PHE A C 1
ATOM 1311 O O . PHE A 1 160 ? 0.318 -6.161 -5.299 1.00 96.38 160 PHE A O 1
ATOM 1318 N N . ILE A 1 161 ? 0.727 -6.043 -3.098 1.00 96.00 161 ILE A N 1
ATOM 1319 C CA . ILE A 1 161 ? 2.151 -6.421 -3.198 1.00 96.00 161 ILE A CA 1
ATOM 1320 C C . ILE A 1 161 ? 2.323 -7.757 -3.937 1.00 96.00 161 ILE A C 1
ATOM 1322 O O . ILE A 1 161 ? 3.197 -7.871 -4.793 1.00 96.00 161 ILE A O 1
ATOM 1326 N N . TYR A 1 162 ? 1.474 -8.746 -3.650 1.00 95.88 162 TYR A N 1
ATOM 1327 C CA . TYR A 1 162 ? 1.498 -10.033 -4.347 1.00 95.88 162 TYR A CA 1
ATOM 1328 C C . TYR A 1 162 ? 1.187 -9.890 -5.846 1.00 95.88 162 TYR A C 1
ATOM 1330 O O . TYR A 1 162 ? 1.943 -10.373 -6.680 1.00 95.88 162 TYR A O 1
ATOM 1338 N N . ASN A 1 163 ? 0.146 -9.139 -6.205 1.00 95.19 163 ASN A N 1
ATOM 1339 C CA . ASN A 1 163 ? -0.185 -8.892 -7.609 1.00 95.19 163 ASN A CA 1
ATOM 1340 C C . ASN A 1 163 ? 0.934 -8.134 -8.346 1.00 95.19 163 ASN A C 1
ATOM 1342 O O . ASN A 1 163 ? 1.175 -8.382 -9.524 1.00 95.19 163 ASN A O 1
ATOM 1346 N N . ILE A 1 164 ? 1.632 -7.219 -7.662 1.00 94.69 164 ILE A N 1
ATOM 1347 C CA . ILE A 1 164 ? 2.798 -6.523 -8.218 1.00 94.69 164 ILE A CA 1
ATOM 1348 C C . ILE A 1 164 ? 3.972 -7.479 -8.431 1.00 94.69 164 ILE A C 1
ATOM 1350 O O . ILE A 1 164 ? 4.658 -7.355 -9.443 1.00 94.69 164 ILE A O 1
ATOM 1354 N N . LYS A 1 165 ? 4.184 -8.443 -7.527 1.00 95.19 165 LYS A N 1
ATOM 1355 C CA . LYS A 1 165 ? 5.190 -9.500 -7.699 1.00 95.19 165 LYS A CA 1
ATOM 1356 C C . LYS A 1 165 ? 4.948 -10.275 -8.989 1.00 95.19 165 LYS A C 1
ATOM 1358 O O . LYS A 1 165 ? 5.850 -10.371 -9.818 1.00 95.19 165 LYS A O 1
ATOM 1363 N N . ASP A 1 166 ? 3.722 -10.755 -9.177 1.00 95.12 166 ASP A N 1
ATOM 1364 C CA . ASP A 1 166 ? 3.342 -11.523 -10.364 1.00 95.12 166 ASP A CA 1
ATOM 1365 C C . ASP A 1 166 ? 3.465 -10.671 -11.633 1.00 95.12 166 ASP A C 1
ATOM 1367 O O . ASP A 1 166 ? 4.103 -11.080 -12.602 1.00 95.12 166 ASP A O 1
ATOM 1371 N N . PHE A 1 167 ? 2.952 -9.436 -11.604 1.00 92.75 167 PHE A N 1
ATOM 1372 C CA . PHE A 1 167 ? 3.067 -8.490 -12.714 1.00 92.75 167 PHE A CA 1
ATOM 1373 C C . PHE A 1 167 ? 4.526 -8.220 -13.106 1.00 92.75 167 PHE A C 1
ATOM 1375 O O . PHE A 1 167 ? 4.870 -8.240 -14.290 1.00 92.75 167 PHE A O 1
ATOM 1382 N N . SER A 1 168 ? 5.392 -7.980 -12.121 1.00 92.50 168 SER A N 1
ATOM 1383 C CA . SER A 1 168 ? 6.806 -7.687 -12.347 1.00 92.50 168 SER A CA 1
ATOM 1384 C C . SER A 1 168 ? 7.541 -8.884 -12.948 1.00 92.50 168 SER A C 1
ATOM 1386 O O . SER A 1 168 ? 8.291 -8.734 -13.920 1.00 92.50 168 SER A O 1
ATOM 1388 N N . LYS A 1 169 ? 7.245 -10.091 -12.452 1.00 93.50 169 LYS A N 1
ATOM 1389 C CA . LYS A 1 169 ? 7.836 -11.321 -12.972 1.00 93.50 169 LYS A CA 1
ATOM 1390 C C . LYS A 1 169 ? 7.376 -11.618 -14.394 1.00 93.50 169 LYS A C 1
ATOM 1392 O O . LYS A 1 169 ? 8.207 -11.885 -15.257 1.00 93.50 169 LYS A O 1
ATOM 1397 N N . GLU A 1 170 ? 6.075 -11.534 -14.660 1.00 91.12 170 GLU A N 1
ATOM 1398 C CA . GLU A 1 170 ? 5.507 -11.795 -15.986 1.00 91.12 170 GLU A CA 1
ATOM 1399 C C . GLU A 1 170 ? 6.000 -10.800 -17.036 1.00 91.12 170 GLU A C 1
ATOM 1401 O O . GLU A 1 170 ? 6.286 -11.187 -18.172 1.00 91.12 170 GLU A O 1
ATOM 1406 N N . ARG A 1 171 ? 6.052 -9.509 -16.685 1.00 88.06 171 ARG A N 1
ATOM 1407 C CA . ARG A 1 171 ? 6.255 -8.454 -17.681 1.00 88.06 171 ARG A CA 1
ATOM 1408 C C . ARG A 1 171 ? 7.707 -8.051 -17.872 1.00 88.06 171 ARG A C 1
ATOM 1410 O O . ARG A 1 171 ? 8.088 -7.708 -18.994 1.00 88.06 171 ARG A O 1
ATOM 1417 N N . TYR A 1 172 ? 8.482 -8.096 -16.795 1.00 87.94 172 TYR A N 1
ATOM 1418 C CA . TYR A 1 172 ? 9.856 -7.606 -16.747 1.00 87.94 172 TYR A CA 1
ATOM 1419 C C . TYR A 1 172 ? 10.855 -8.693 -16.329 1.00 87.94 172 TYR A C 1
ATOM 1421 O O . TYR A 1 172 ? 12.048 -8.427 -16.316 1.00 87.94 172 TYR A O 1
ATOM 1429 N N . ASN A 1 173 ? 10.414 -9.920 -16.015 1.00 91.56 173 ASN A N 1
ATOM 1430 C CA . ASN A 1 173 ? 11.279 -10.969 -15.459 1.00 91.56 173 ASN A CA 1
ATOM 1431 C C . ASN A 1 173 ? 12.078 -10.488 -14.229 1.00 91.56 173 ASN A C 1
ATOM 1433 O O . ASN A 1 173 ? 13.205 -10.922 -13.994 1.00 91.56 173 ASN A O 1
ATOM 1437 N N . HIS A 1 174 ? 11.483 -9.584 -13.449 1.00 92.12 174 HIS A N 1
ATOM 1438 C CA . HIS A 1 174 ? 12.096 -8.993 -12.265 1.00 92.12 174 HIS A CA 1
ATOM 1439 C C . HIS A 1 174 ? 11.544 -9.642 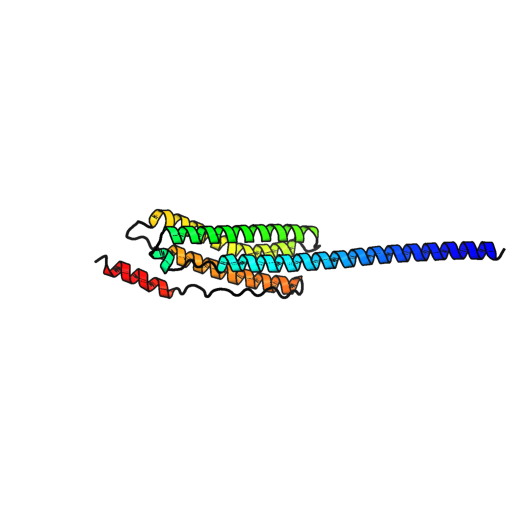-11.000 1.00 92.12 174 HIS A C 1
ATOM 1441 O O . HIS A 1 174 ? 10.336 -9.847 -10.867 1.00 92.12 174 HIS A O 1
ATOM 1447 N N . ASP A 1 175 ? 12.445 -9.978 -10.082 1.00 94.50 175 ASP A N 1
ATOM 1448 C CA . ASP A 1 175 ? 12.094 -10.436 -8.745 1.00 94.50 175 ASP A CA 1
ATOM 1449 C C . ASP A 1 175 ? 12.071 -9.217 -7.825 1.00 94.50 175 ASP A C 1
ATOM 1451 O O . ASP A 1 175 ? 13.114 -8.646 -7.508 1.00 94.50 175 ASP A O 1
ATOM 1455 N N . ILE A 1 176 ? 10.865 -8.804 -7.432 1.00 93.38 176 ILE A N 1
ATOM 1456 C CA . ILE A 1 176 ? 10.684 -7.586 -6.643 1.00 93.38 176 ILE A CA 1
ATOM 1457 C C . ILE A 1 176 ? 11.367 -7.674 -5.276 1.00 93.38 176 ILE A C 1
ATOM 1459 O O . ILE A 1 176 ? 11.512 -8.750 -4.687 1.00 93.38 176 ILE A O 1
ATOM 1463 N N . TYR A 1 177 ? 11.672 -6.510 -4.715 1.00 89.69 177 TYR A N 1
ATOM 1464 C CA . TYR A 1 177 ? 11.987 -6.360 -3.300 1.00 89.69 177 TYR A CA 1
ATOM 1465 C C . TYR A 1 177 ? 10.910 -7.013 -2.410 1.00 89.69 177 TYR A C 1
ATOM 1467 O O . TYR A 1 177 ? 9.717 -6.741 -2.553 1.00 89.69 177 TYR A O 1
ATOM 1475 N N . GLU A 1 178 ? 11.330 -7.840 -1.447 1.00 91.19 178 GLU A N 1
ATOM 1476 C CA . GLU A 1 178 ? 10.435 -8.485 -0.479 1.00 91.19 178 GLU A CA 1
ATOM 1477 C C . GLU A 1 178 ? 10.470 -7.751 0.877 1.00 91.19 178 GLU A C 1
ATOM 1479 O O . GLU A 1 178 ? 11.364 -7.988 1.697 1.00 91.19 178 GLU A O 1
ATOM 1484 N N . PRO A 1 179 ? 9.514 -6.843 1.156 1.00 90.38 179 PRO A N 1
ATOM 1485 C CA . PRO A 1 179 ? 9.484 -6.116 2.416 1.00 90.38 179 PRO A CA 1
ATOM 1486 C C . PRO A 1 179 ? 9.146 -7.031 3.592 1.00 90.38 179 PRO A C 1
ATOM 1488 O O . PRO A 1 179 ? 8.275 -7.900 3.509 1.00 90.38 179 PRO A O 1
ATOM 1491 N N . LYS A 1 180 ? 9.742 -6.745 4.753 1.00 92.62 180 LYS A N 1
ATOM 1492 C CA . LYS A 1 180 ? 9.289 -7.322 6.022 1.00 92.62 180 LYS A CA 1
ATOM 1493 C C . LYS A 1 180 ? 7.982 -6.648 6.441 1.00 92.62 180 LYS A C 1
ATOM 1495 O O . LYS A 1 180 ? 7.957 -5.455 6.742 1.00 92.62 180 LYS A O 1
ATOM 1500 N N . LEU A 1 181 ? 6.899 -7.421 6.458 1.00 92.56 181 LEU A N 1
ATOM 1501 C CA . LEU A 1 181 ? 5.564 -6.928 6.788 1.00 92.56 181 LEU A CA 1
ATOM 1502 C C . LEU A 1 181 ? 5.179 -7.325 8.213 1.00 92.56 181 LEU A C 1
ATOM 1504 O O . LEU A 1 181 ? 5.353 -8.479 8.609 1.00 92.56 181 LEU A O 1
ATOM 1508 N N . ASN A 1 182 ? 4.611 -6.380 8.959 1.00 91.62 182 ASN A N 1
ATOM 1509 C CA . ASN A 1 182 ? 4.064 -6.647 10.284 1.00 91.62 182 ASN A CA 1
ATOM 1510 C C . ASN A 1 182 ? 2.927 -7.677 10.205 1.00 91.62 182 ASN A C 1
ATOM 1512 O O . ASN A 1 182 ? 2.195 -7.763 9.205 1.00 91.62 182 ASN A O 1
ATOM 1516 N N . ALA A 1 183 ? 2.776 -8.469 11.269 1.00 92.00 183 ALA A N 1
ATOM 1517 C CA . ALA A 1 183 ? 1.646 -9.380 11.399 1.00 92.00 183 ALA A CA 1
ATOM 1518 C C . ALA A 1 183 ? 0.330 -8.592 11.316 1.00 92.00 183 ALA A C 1
ATOM 1520 O O . ALA A 1 183 ? 0.249 -7.444 11.752 1.00 92.00 183 ALA A O 1
ATOM 1521 N N . LEU A 1 184 ? -0.699 -9.200 10.723 1.00 92.50 184 LEU A N 1
ATOM 1522 C CA . LEU A 1 184 ? -2.030 -8.602 10.762 1.00 92.50 184 LEU A CA 1
ATOM 1523 C C . LEU A 1 184 ? -2.505 -8.562 12.213 1.00 92.50 184 LEU A C 1
ATOM 1525 O O . LEU A 1 184 ? -2.328 -9.540 12.936 1.00 92.50 184 LEU A O 1
ATOM 1529 N N . VAL A 1 185 ? -3.152 -7.462 12.596 1.00 90.75 185 VAL A N 1
ATOM 1530 C CA . VAL A 1 185 ? -3.794 -7.337 13.908 1.00 90.75 185 VAL A CA 1
ATOM 1531 C C . VAL A 1 185 ? -4.751 -8.516 14.117 1.00 90.75 185 VAL A C 1
ATOM 1533 O O . VAL A 1 185 ? -5.570 -8.824 13.233 1.00 90.75 185 VAL A O 1
ATOM 1536 N N . ASP A 1 186 ? -4.642 -9.184 15.267 1.00 90.94 186 ASP A N 1
ATOM 1537 C CA . ASP A 1 186 ? -5.508 -10.310 15.594 1.00 90.94 186 ASP A CA 1
ATOM 1538 C C . ASP A 1 186 ? -6.920 -9.801 15.887 1.00 90.94 186 ASP A C 1
ATOM 1540 O O . ASP A 1 186 ? -7.149 -8.968 16.758 1.00 90.94 186 ASP A O 1
ATOM 1544 N N . LYS A 1 187 ? -7.900 -10.316 15.143 1.00 89.50 187 LYS A N 1
ATOM 1545 C CA . LYS A 1 187 ? -9.313 -9.961 15.320 1.00 89.50 187 LYS A CA 1
ATOM 1546 C C . LYS A 1 187 ? -9.848 -10.362 16.697 1.00 89.50 187 LYS A C 1
ATOM 1548 O O . LYS A 1 187 ? -10.861 -9.809 17.124 1.00 89.50 187 LYS A O 1
ATOM 1553 N N . GLU A 1 188 ? -9.217 -11.331 17.355 1.00 89.31 188 GLU A N 1
ATOM 1554 C CA . GLU A 1 188 ? -9.626 -11.815 18.670 1.00 89.31 188 GLU A CA 1
ATOM 1555 C C . GLU A 1 188 ? -9.319 -10.794 19.776 1.00 89.31 188 GLU A C 1
ATOM 1557 O O . GLU A 1 188 ? -10.075 -10.718 20.745 1.00 89.31 188 GLU A O 1
ATOM 1562 N N . ASP A 1 189 ? -8.328 -9.915 19.581 1.00 88.25 189 ASP A N 1
ATOM 1563 C CA . ASP A 1 189 ? -7.993 -8.831 20.519 1.00 88.25 189 ASP A CA 1
ATOM 1564 C C . ASP A 1 189 ? -9.158 -7.847 20.719 1.00 88.25 189 ASP A C 1
ATOM 1566 O O . ASP A 1 189 ? -9.304 -7.241 21.783 1.00 88.25 189 ASP A O 1
ATOM 1570 N N . ALA A 1 190 ? -10.060 -7.739 19.736 1.00 87.69 190 ALA A N 1
ATOM 1571 C CA . ALA A 1 190 ? -11.275 -6.934 19.845 1.00 87.69 190 ALA A CA 1
ATOM 1572 C C . ALA A 1 190 ? -12.206 -7.401 20.982 1.00 87.69 190 ALA A C 1
ATOM 1574 O O . ALA A 1 190 ? -12.984 -6.604 21.515 1.00 87.69 190 ALA A O 1
ATOM 1575 N N . LYS A 1 191 ? -12.156 -8.687 21.367 1.00 86.69 191 LYS A N 1
ATOM 1576 C CA . LYS A 1 191 ? -13.017 -9.252 22.422 1.00 86.69 191 LYS A CA 1
ATOM 1577 C C . LYS A 1 191 ? -12.765 -8.596 23.775 1.00 86.69 191 LYS A C 1
ATOM 1579 O O . LYS A 1 191 ? -13.727 -8.258 24.459 1.00 86.69 191 LYS A O 1
ATOM 1584 N N . LYS A 1 192 ? -11.498 -8.303 24.092 1.00 84.38 192 LYS A N 1
ATOM 1585 C CA . LYS A 1 192 ? -11.083 -7.613 25.324 1.00 84.38 192 LYS A CA 1
ATOM 1586 C C . LYS A 1 192 ? -11.908 -6.348 25.578 1.00 84.38 192 LYS A C 1
ATOM 1588 O O . LYS A 1 192 ? -12.308 -6.088 26.705 1.00 84.38 192 LYS A O 1
ATOM 1593 N N . TYR A 1 193 ? -12.200 -5.587 24.527 1.00 79.12 193 TYR A N 1
ATOM 1594 C CA . TYR A 1 193 ? -12.906 -4.310 24.628 1.00 79.12 193 TYR A CA 1
ATOM 1595 C C . TYR A 1 193 ? -14.431 -4.440 24.556 1.00 79.12 193 TYR A C 1
ATOM 1597 O O . TYR A 1 193 ? -15.144 -3.623 25.136 1.00 79.12 193 TYR A O 1
ATOM 1605 N N . ARG A 1 194 ? -14.945 -5.494 23.912 1.00 72.38 194 ARG A N 1
ATOM 1606 C CA . ARG A 1 194 ? -16.383 -5.814 23.915 1.00 72.38 194 ARG A CA 1
ATOM 1607 C C . ARG A 1 194 ? -16.871 -6.335 25.261 1.00 72.38 194 ARG A C 1
ATOM 1609 O O . ARG A 1 194 ? -18.018 -6.095 25.624 1.00 72.38 194 ARG A O 1
ATOM 1616 N N . ASP A 1 195 ? -16.021 -7.052 25.985 1.00 62.53 195 ASP A N 1
ATOM 1617 C CA . ASP A 1 195 ? -16.379 -7.597 27.293 1.00 62.53 195 ASP A CA 1
ATOM 1618 C C . ASP A 1 195 ? -16.263 -6.522 28.386 1.00 62.53 195 ASP A C 1
ATOM 1620 O O . ASP A 1 195 ? -17.131 -6.436 29.253 1.00 62.53 195 ASP A O 1
ATOM 1624 N N . TYR A 1 196 ? -15.284 -5.612 28.280 1.00 58.91 196 TYR A N 1
ATOM 1625 C CA . TYR A 1 196 ? -15.181 -4.437 29.155 1.00 58.91 196 TYR A CA 1
ATOM 1626 C C . TYR A 1 196 ? -16.413 -3.522 29.072 1.00 58.91 196 TYR A C 1
ATOM 1628 O O . TYR A 1 196 ? -16.919 -3.092 30.106 1.00 58.91 196 TYR A O 1
ATOM 1636 N N . SER A 1 197 ? -16.949 -3.247 27.876 1.00 57.75 197 SER A N 1
ATOM 1637 C CA . SER A 1 197 ? -18.147 -2.402 27.756 1.00 57.75 197 SER A CA 1
ATOM 1638 C C . SER A 1 197 ? -19.389 -3.046 28.380 1.00 57.75 197 SER A C 1
ATOM 1640 O O . SER A 1 197 ? -20.224 -2.336 28.928 1.00 57.75 197 SER A O 1
ATOM 1642 N N . LYS A 1 198 ? -19.502 -4.380 28.384 1.00 57.75 198 LYS A N 1
ATOM 1643 C CA . LYS A 1 198 ? -20.621 -5.095 29.022 1.00 57.75 198 LYS A CA 1
ATOM 1644 C C . LYS A 1 198 ? -20.570 -5.076 30.550 1.00 57.75 198 LYS A C 1
ATOM 1646 O O . LYS A 1 198 ? -21.621 -4.993 31.172 1.00 57.75 198 LYS A O 1
ATOM 1651 N N . VAL A 1 199 ? -19.380 -5.147 31.151 1.00 53.75 199 VAL A N 1
ATOM 1652 C CA . VAL A 1 199 ? -19.215 -5.211 32.618 1.00 53.75 199 VAL A CA 1
ATOM 1653 C C . VAL A 1 199 ? -19.518 -3.873 33.303 1.00 53.75 199 VAL A C 1
ATOM 1655 O O . VAL A 1 199 ? -20.012 -3.870 34.422 1.00 53.75 199 VAL A O 1
ATOM 1658 N N . TYR A 1 200 ? -19.270 -2.744 32.636 1.00 50.38 200 TYR A N 1
ATOM 1659 C CA . TYR A 1 200 ? -19.462 -1.401 33.210 1.00 50.38 200 TYR A CA 1
ATOM 1660 C C . TYR A 1 200 ? -20.728 -0.678 32.711 1.00 50.38 200 TYR A C 1
ATOM 1662 O O . TYR A 1 200 ? -20.901 0.514 32.968 1.00 50.38 200 TYR A O 1
ATOM 1670 N N . SER A 1 201 ? -21.602 -1.384 31.986 1.00 50.66 201 SER A N 1
ATOM 1671 C CA . SER A 1 201 ? -22.879 -0.851 31.479 1.00 50.66 201 SER A CA 1
ATOM 1672 C C . SER A 1 201 ? -24.119 -1.497 32.106 1.00 50.66 201 SER A C 1
ATOM 1674 O O . SER A 1 201 ? -25.227 -1.105 31.739 1.00 50.66 201 SER A O 1
ATOM 1676 N N . GLY A 1 202 ? -23.945 -2.475 33.003 1.00 43.34 202 GLY A N 1
ATOM 1677 C CA . GLY A 1 202 ? -25.004 -3.030 33.859 1.00 43.34 202 GLY A CA 1
ATOM 1678 C C . GLY A 1 202 ? -24.974 -2.395 35.239 1.00 43.34 202 GLY A C 1
ATOM 1679 O O . GLY A 1 202 ? -26.069 -2.259 35.823 1.00 43.34 202 GLY A O 1
#

pLDDT: mean 86.48, std 12.78, range [43.34, 97.94]